Protein 2RBC (pdb70)

B-factor: mean 29.19, std 12.51, range [12.27, 139.78]

InterPro domains:
  IPR011611 Carbohydrate kinase PfkB [PF00294] (9-296)
  IPR029056 Ribokinase-like [G3DSA:3.40.1190.20] (6-319)
  IPR029056 Ribokinase-like [SSF53613] (9-304)

Foldseek 3Di:
DAFEEEQEADWAWEKEFEFAADDDDDDTHGPDIDTATDDSLLLQLLLVLPHQYEYAYFAEPDPRRVVSLVRSVVSRYHDVHYHQYPFHGKYWYWYQHQLQDIDIDIDDTCSRQPDDGDDDLVVLVRGLAYEYELHNLVVLQRSLQSQVVNVHANEYAQEDDPLVSSVSRVQSGQEYEYEQVSVCVNVVDDDPQVLQVVCVVRVQHWYKYQDQQQFIWIDHHNDSDIDTDGADDPQRHLACLSSSLRSQLRSVSVDDDRVSSHLSRQQSRQLRNDPDHSPRRHRSVVSVVSVVVVVDD

Organism: Agrobacterium fabrum (strain C58 / ATCC 33970) (NCBI:txid176299)

Nearest PDB structures (foldseek):
  2rbc-assembly1_A-2  TM=1.002E+00  e=5.010E-61  Agrobacterium fabrum str. C58
  7agh-assembly2_A  TM=8.699E-01  e=1.083E-30  Escherichia coli K-12
  6znx-assembly1_A  TM=8.413E-01  e=1.268E-23  Thermus sp. 2.9
  8cqx-assembly1_A  TM=8.477E-01  e=1.347E-23  Thermus sp.
  6znx-assembly2_B  TM=8.113E-01  e=2.357E-21  Thermus sp. 2.9

Structure (mmCIF, N/CA/C/O backbone):
data_2RBC
#
_entry.id   2RBC
#
_cell.length_a   81.024
_cell.l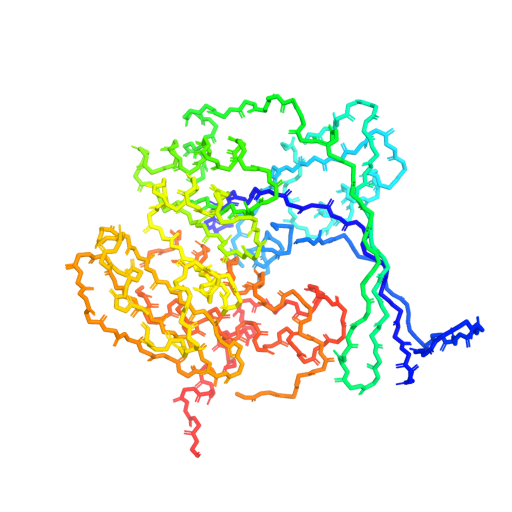ength_b   81.024
_cell.length_c   139.799
_cell.angle_alpha   90.000
_cell.angle_beta   90.000
_cell.angle_gamma   90.000
#
_symmetry.space_group_name_H-M   'P 43 21 2'
#
loop_
_entity.id
_entity.type
_entity.pdbx_description
1 polymer 'Sugar kinase'
2 non-polymer 'SULFATE ION'
3 non-polymer 'CHLORIDE ION'
4 non-polymer 1,2-ETHANEDIOL
5 non-polymer GLYCEROL
6 water water
#
loop_
_atom_site.group_PDB
_atom_site.id
_atom_site.type_symbol
_atom_site.label_atom_id
_atom_site.label_alt_id
_atom_site.label_comp_id
_atom_site.label_asym_id
_atom_site.label_entity_id
_atom_site.label_seq_id
_atom_site.pdbx_PDB_ins_code
_atom_site.Cartn_x
_atom_site.Cartn_y
_atom_site.Cartn_z
_atom_site.occupancy
_atom_site.B_iso_or_equiv
_atom_site.auth_seq_id
_atom_site.auth_comp_id
_atom_site.auth_asym_id
_atom_site.auth_atom_id
_atom_site.pdbx_PDB_model_num
ATOM 1 N N . GLY A 1 28 ? 17.676 22.385 22.307 1.00 39.44 6 GLY A N 1
ATOM 2 C CA . GLY A 1 28 ? 17.988 22.139 20.866 1.00 38.78 6 GLY A CA 1
ATOM 3 C C . GLY A 1 28 ? 18.599 20.760 20.687 1.00 37.71 6 GLY A C 1
ATOM 4 O O . GLY A 1 28 ? 18.122 19.766 21.261 1.00 39.48 6 GLY A O 1
ATOM 5 N N . GLY A 1 29 ? 19.672 20.693 19.911 1.00 35.56 7 GLY A N 1
ATOM 6 C CA . GLY A 1 29 ? 20.295 19.439 19.581 1.00 32.43 7 GLY A CA 1
ATOM 7 C C . GLY A 1 29 ? 19.679 18.874 18.320 1.00 30.47 7 GLY A C 1
ATOM 8 O O . GLY A 1 29 ? 18.498 19.071 18.036 1.00 28.90 7 GLY A O 1
ATOM 9 N N . LYS A 1 30 ? 20.473 18.126 17.580 1.00 27.71 8 LYS A N 1
ATOM 10 C CA . LYS A 1 30 ? 19.961 17.441 16.422 1.00 26.50 8 LYS A CA 1
ATOM 11 C C . LYS A 1 30 ? 18.957 16.373 16.829 1.00 25.51 8 LYS A C 1
ATOM 12 O O . LYS A 1 30 ? 19.042 15.796 17.900 1.00 23.92 8 LYS A O 1
ATOM 18 N N . HIS A 1 31 ? 18.026 16.107 15.928 1.00 24.38 9 HIS A N 1
ATOM 19 C CA . HIS A 1 31 ? 16.968 15.178 16.151 1.00 24.44 9 HIS A CA 1
ATOM 20 C C . HIS A 1 31 ? 17.213 13.890 15.367 1.00 23.74 9 HIS A C 1
ATOM 21 O O . HIS A 1 31 ? 17.311 13.908 14.147 1.00 24.59 9 HIS A O 1
ATOM 28 N N . VAL A 1 32 ? 17.340 12.779 16.095 1.00 22.80 10 VAL A N 1
ATOM 29 C CA . VAL A 1 32 ? 17.609 11.455 15.528 1.00 21.16 10 VAL A CA 1
ATOM 30 C C . VAL A 1 32 ? 16.379 10.552 15.777 1.00 21.12 10 VAL A C 1
ATOM 31 O O . VAL A 1 32 ? 15.922 10.452 16.909 1.00 21.91 10 VAL A O 1
ATOM 35 N N . LEU A 1 33 ? 15.852 9.952 14.714 1.00 20.93 11 LEU A N 1
ATOM 36 C CA . LEU A 1 33 ? 14.889 8.865 14.759 1.00 20.44 11 LEU A CA 1
ATOM 37 C C . LEU A 1 33 ? 15.579 7.538 14.936 1.00 21.93 11 LEU A C 1
ATOM 38 O O . LEU A 1 33 ? 16.384 7.134 14.106 1.00 21.48 11 LEU A O 1
ATOM 43 N N . CYS A 1 34 ? 15.219 6.843 15.999 1.00 21.97 12 CYS A N 1
ATOM 44 C CA . CYS A 1 34 ? 15.683 5.459 16.226 1.00 22.10 12 CYS A CA 1
ATOM 45 C C . CYS A 1 34 ? 14.518 4.532 15.981 1.00 21.51 12 CYS A C 1
ATOM 46 O O . CYS A 1 34 ? 13.401 4.828 16.353 1.00 20.96 12 CYS A O 1
ATOM 49 N N . VAL A 1 35 ? 14.774 3.405 15.326 1.00 21.45 13 VAL A N 1
ATOM 50 C CA . VAL A 1 35 ? 13.733 2.439 15.002 1.00 21.08 13 VAL A CA 1
ATOM 51 C C . VAL A 1 35 ? 14.142 1.035 15.431 1.00 21.47 13 VAL A C 1
ATOM 52 O O . VAL A 1 35 ? 15.241 0.577 15.089 1.00 21.73 13 VAL A O 1
ATOM 56 N N . GLY A 1 36 ? 13.263 0.383 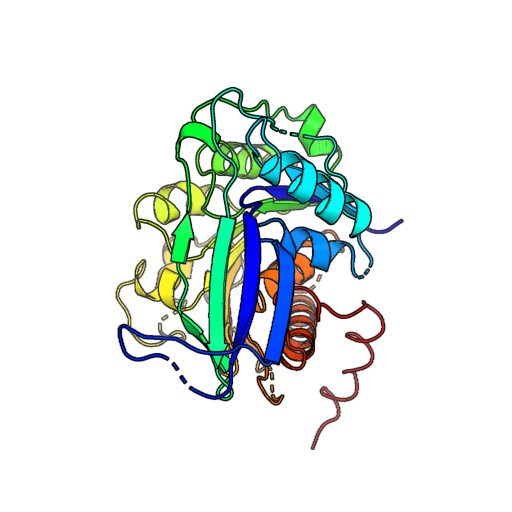16.191 1.00 21.45 14 GLY A N 1
ATOM 57 C CA . GLY A 1 36 ? 13.423 -1.024 16.548 1.00 21.28 14 GLY A CA 1
ATOM 58 C C . GLY A 1 36 ? 12.933 -1.488 17.903 1.00 20.90 14 GLY A C 1
ATOM 59 O O . GLY A 1 36 ? 11.833 -1.201 18.315 1.00 20.92 14 GLY A O 1
ATOM 60 N N . ALA A 1 37 ? 13.801 -2.192 18.613 1.00 21.24 15 ALA A N 1
ATOM 61 C CA . ALA A 1 37 ? 13.457 -2.844 19.875 1.00 21.61 15 ALA A CA 1
ATOM 62 C C . ALA A 1 37 ? 13.138 -1.944 21.065 1.00 21.31 15 ALA A C 1
ATOM 63 O O . ALA A 1 37 ? 13.819 -0.957 21.313 1.00 22.14 15 ALA A O 1
ATOM 65 N N . ALA A 1 38 ? 12.110 -2.362 21.806 1.00 21.22 16 ALA A N 1
ATOM 66 C CA . ALA A 1 38 ? 11.596 -1.729 23.026 1.00 21.31 16 ALA A CA 1
ATOM 67 C C . ALA A 1 38 ? 11.149 -2.873 23.927 1.00 21.17 16 ALA A C 1
ATOM 68 O O . ALA A 1 38 ? 10.102 -3.518 23.664 1.00 22.25 16 ALA A O 1
ATOM 70 N N . VAL A 1 39 ? 11.938 -3.152 24.960 1.00 21.58 17 VAL A N 1
ATOM 71 C CA . VAL A 1 39 ? 11.849 -4.422 25.739 1.00 21.28 17 VAL A CA 1
ATOM 72 C C . VAL A 1 39 ? 11.947 -4.054 27.222 1.00 22.16 17 VAL A C 1
ATOM 73 O O . VAL A 1 39 ? 12.831 -3.241 27.596 1.00 22.01 17 VAL A O 1
ATOM 77 N N . LEU A 1 40 ? 11.070 -4.638 28.051 1.00 20.81 18 LEU A N 1
ATOM 78 C CA . LEU A 1 40 ? 11.207 -4.504 29.521 1.00 21.31 18 LEU A CA 1
ATOM 79 C C . LEU A 1 40 ? 12.165 -5.554 30.059 1.00 20.53 18 LEU A C 1
ATOM 80 O O . LEU A 1 40 ? 11.822 -6.727 30.170 1.00 20.79 18 LEU A O 1
ATOM 85 N N . ASP A 1 41 ? 13.378 -5.119 30.374 1.00 20.17 19 ASP A N 1
ATOM 86 C CA . ASP A 1 41 ? 14.368 -5.980 30.995 1.00 21.09 19 ASP A CA 1
ATOM 87 C C . ASP A 1 41 ? 14.271 -5.956 32.511 1.00 21.24 19 ASP A C 1
ATOM 88 O O . ASP A 1 41 ? 14.194 -4.890 33.104 1.00 22.16 19 ASP A O 1
ATOM 93 N N . THR A 1 42 ? 14.357 -7.142 33.128 1.00 21.19 20 THR A N 1
ATOM 94 C CA . THR A 1 42 ? 14.625 -7.267 34.539 1.00 20.45 20 THR A CA 1
ATOM 95 C C . THR A 1 42 ? 16.003 -7.885 34.721 1.00 21.22 20 THR A C 1
ATOM 96 O O . THR A 1 42 ? 16.260 -9.036 34.299 1.00 19.55 20 THR A O 1
ATOM 100 N N . LEU A 1 43 ? 16.881 -7.082 35.328 1.00 21.07 21 LEU A N 1
ATOM 101 C CA . LEU A 1 43 ? 18.287 -7.390 35.488 1.00 22.34 21 LEU A CA 1
ATOM 102 C C . LEU A 1 43 ? 18.512 -7.773 36.932 1.00 23.41 21 LEU A C 1
ATOM 103 O O . LEU A 1 43 ? 18.303 -6.956 37.818 1.00 23.64 21 LEU A O 1
ATOM 108 N N . PHE A 1 44 ? 18.892 -9.035 37.151 1.00 23.71 22 PHE A N 1
ATOM 109 C CA . PHE A 1 44 ? 19.096 -9.609 38.457 1.00 24.62 22 PHE A CA 1
ATOM 110 C C . PHE A 1 44 ? 20.595 -9.765 38.641 1.00 25.34 22 PHE A C 1
ATOM 111 O O . PHE A 1 44 ? 21.213 -10.537 37.916 1.00 25.49 22 PHE A O 1
ATOM 119 N N . ARG A 1 45 ? 21.159 -9.038 39.600 1.00 27.06 23 ARG A N 1
ATOM 120 C CA . ARG A 1 45 ? 22.610 -9.024 39.856 1.00 27.91 23 ARG A CA 1
ATOM 121 C C . ARG A 1 45 ? 22.897 -10.053 40.938 1.00 28.89 23 ARG A C 1
ATOM 122 O O . ARG A 1 45 ? 22.345 -9.991 42.039 1.00 29.09 23 ARG A O 1
ATOM 130 N N . VAL A 1 46 ? 23.695 -11.047 40.585 1.00 29.56 24 VAL A N 1
ATOM 131 C CA . VAL A 1 46 ? 23.989 -12.160 41.458 1.00 31.09 24 VAL A CA 1
ATOM 132 C C . VAL A 1 46 ? 25.515 -12.306 41.624 1.00 31.81 24 VAL A C 1
ATOM 133 O O . VAL A 1 46 ? 26.269 -11.769 40.827 1.00 32.27 24 VAL A O 1
ATOM 137 N N . ALA A 1 47 ? 25.951 -13.013 42.672 1.00 33.59 25 ALA A N 1
ATOM 138 C CA . ALA A 1 47 ? 27.377 -13.283 42.877 1.00 33.69 25 ALA A CA 1
ATOM 139 C C . ALA A 1 47 ? 27.790 -14.333 41.859 1.00 35.41 25 ALA A C 1
ATOM 140 O O . ALA A 1 47 ? 28.565 -14.066 40.933 1.00 35.77 25 ALA A O 1
ATOM 142 N N . ASP A 1 48 ? 27.200 -15.507 41.995 1.00 36.77 26 ASP A N 1
ATOM 143 C CA . ASP A 1 48 ? 27.523 -16.628 41.145 1.00 38.37 26 ASP A CA 1
ATOM 144 C C . ASP A 1 48 ? 26.387 -16.949 40.198 1.00 39.24 26 ASP A C 1
ATOM 145 O O . ASP A 1 48 ? 25.232 -17.130 40.615 1.00 39.61 26 ASP A O 1
ATOM 158 N N . PRO A 1 50 ? 23.950 -19.051 38.225 1.00 40.35 28 PRO A N 1
ATOM 159 C CA . PRO A 1 50 ? 23.384 -20.361 38.434 1.00 40.66 28 PRO A CA 1
ATOM 160 C C . PRO A 1 50 ? 23.801 -21.333 37.345 1.00 41.31 28 PRO A C 1
ATOM 161 O O . PRO A 1 50 ? 24.142 -20.924 36.242 1.00 41.77 28 PRO A O 1
ATOM 165 N N . LYS A 1 51 ? 23.748 -22.612 37.679 1.00 42.16 29 LYS A N 1
ATOM 166 C CA . LYS A 1 51 ? 24.253 -23.670 36.823 1.00 42.65 29 LYS A CA 1
ATOM 167 C C . LYS A 1 51 ? 23.254 -24.810 36.741 1.00 41.78 29 LYS A C 1
ATOM 168 O O . LYS A 1 51 ? 23.623 -25.952 36.475 1.00 42.15 29 LYS A O 1
ATOM 174 N N . GLY A 1 52 ? 21.981 -24.509 36.960 1.00 40.40 30 GLY A N 1
ATOM 175 C CA . GLY A 1 52 ? 20.964 -25.541 36.948 1.00 39.01 30 GLY A CA 1
ATOM 176 C C . GLY A 1 52 ? 19.869 -25.167 37.895 1.00 37.78 30 GLY A C 1
ATOM 177 O O . GLY A 1 52 ? 19.874 -24.067 38.462 1.00 37.44 30 GLY A O 1
ATOM 178 N N . GLU A 1 53 ? 18.938 -26.085 38.065 1.00 36.26 31 GLU A N 1
ATOM 179 C CA . GLU A 1 53 ? 17.784 -25.829 38.883 1.00 36.20 31 GLU A CA 1
ATOM 180 C C . GLU A 1 53 ? 18.178 -25.459 40.322 1.00 35.80 31 GLU A C 1
ATOM 181 O O . GLU A 1 53 ? 19.331 -25.646 40.741 1.00 35.63 31 GLU A O 1
ATOM 187 N N . GLY A 1 54 ? 17.204 -24.921 41.054 1.00 34.89 32 GLY A N 1
ATOM 188 C CA . GLY A 1 54 ? 17.404 -24.444 42.409 1.00 34.32 32 GLY A CA 1
ATOM 189 C C . GLY A 1 54 ? 17.007 -22.992 42.543 1.00 33.20 32 GLY A C 1
ATOM 190 O O . GLY A 1 54 ? 15.997 -22.560 42.008 1.00 32.17 32 GLY A O 1
ATOM 191 N N . LYS A 1 55 ? 17.819 -22.230 43.253 1.00 32.95 33 LYS A N 1
ATOM 192 C CA . LYS A 1 55 ? 17.489 -20.852 43.563 1.00 33.36 33 LYS A CA 1
ATOM 193 C C . LYS A 1 55 ? 18.743 -20.023 43.650 1.00 32.06 33 LYS A C 1
ATOM 194 O O . LYS A 1 55 ? 19.729 -20.476 44.198 1.00 33.38 33 LYS A O 1
ATOM 200 N N . VAL A 1 56 ? 18.711 -18.805 43.135 1.00 30.71 34 VAL A N 1
ATOM 201 C CA . VAL A 1 56 ? 19.792 -17.867 43.328 1.00 30.15 34 VAL A CA 1
ATOM 202 C C . VAL A 1 56 ? 19.209 -16.553 43.780 1.00 29.63 34 VAL A C 1
ATOM 203 O O . VAL A 1 56 ? 18.281 -16.034 43.164 1.00 28.77 34 VAL A O 1
ATOM 207 N N . LEU A 1 57 ? 19.777 -16.008 44.849 1.00 29.33 35 LEU A N 1
ATOM 208 C CA . LEU A 1 57 ? 19.281 -14.777 45.431 1.00 29.15 35 LEU A CA 1
ATOM 209 C C . LEU A 1 57 ? 20.019 -13.598 44.843 1.00 28.96 35 LEU A C 1
ATOM 210 O O . LEU A 1 57 ? 21.238 -13.527 44.931 1.00 30.47 35 LEU A O 1
ATOM 215 N N . PRO A 1 58 ? 19.291 -12.658 44.231 1.00 28.01 36 PRO A N 1
ATOM 216 C CA . PRO A 1 58 ? 19.937 -11.467 43.686 1.00 27.45 36 PRO A CA 1
ATOM 217 C C . PRO A 1 58 ? 20.256 -10.443 44.770 1.00 27.66 36 PRO A C 1
ATOM 218 O O . PRO A 1 58 ? 19.505 -10.315 45.732 1.00 26.98 36 PRO A O 1
ATOM 222 N N . TYR A 1 59 ? 21.329 -9.688 44.613 1.00 27.79 37 TYR A N 1
ATOM 223 C CA . TYR A 1 59 ? 21.563 -8.632 45.574 1.00 28.26 37 TYR A CA 1
ATOM 224 C C . TYR A 1 59 ? 21.136 -7.281 45.083 1.00 27.26 37 TYR A C 1
ATOM 225 O O . TYR A 1 59 ? 21.048 -6.359 45.879 1.00 27.11 37 TYR A O 1
ATOM 234 N N . GLU A 1 60 ? 20.840 -7.163 43.797 1.00 26.23 38 GLU A N 1
ATOM 235 C CA . GLU A 1 60 ? 20.337 -5.933 43.219 1.00 25.37 38 GLU A CA 1
ATOM 236 C C . GLU A 1 60 ? 19.429 -6.325 42.066 1.00 24.41 38 GLU A C 1
ATOM 237 O O . GLU A 1 60 ? 19.721 -7.284 41.358 1.00 24.09 38 GLU A O 1
ATOM 243 N N . VAL A 1 61 ? 18.306 -5.633 41.915 1.00 23.50 39 VAL A N 1
ATOM 244 C CA . VAL A 1 61 ? 17.362 -5.911 40.809 1.00 23.34 39 VAL A CA 1
ATOM 245 C C . VAL A 1 61 ? 16.946 -4.579 40.181 1.00 22.49 39 VAL A C 1
ATOM 246 O O . VAL A 1 61 ? 16.543 -3.660 40.882 1.00 22.11 39 VAL A O 1
ATOM 250 N N . LEU A 1 62 ? 17.032 -4.492 38.861 1.00 22.00 40 LEU A N 1
ATOM 251 C CA . LEU A 1 62 ? 16.641 -3.288 38.114 1.00 22.14 40 LEU A CA 1
ATOM 252 C C . LEU A 1 62 ? 15.730 -3.687 36.981 1.00 21.09 40 LEU A C 1
ATOM 253 O O . LEU A 1 62 ? 16.079 -4.554 36.178 1.00 19.26 40 LEU A O 1
ATOM 258 N N . GLN A 1 63 ? 14.566 -3.045 36.931 1.00 21.08 41 GLN A N 1
ATOM 259 C CA . GLN A 1 63 ? 13.682 -3.117 35.789 1.00 20.72 41 GLN A CA 1
ATOM 260 C C . GLN A 1 63 ? 13.827 -1.877 34.943 1.00 21.07 41 GLN A C 1
ATOM 261 O O . GLN A 1 63 ? 13.663 -0.762 35.440 1.00 21.29 41 GLN A O 1
ATOM 267 N N . ILE A 1 64 ? 14.192 -2.082 33.681 1.00 21.01 42 ILE A N 1
ATOM 268 C CA . ILE A 1 64 ? 14.521 -1.010 32.770 1.00 21.22 42 ILE A CA 1
ATOM 269 C C . ILE A 1 64 ? 14.024 -1.305 31.344 1.00 21.45 42 ILE A C 1
ATOM 270 O O . ILE A 1 64 ? 14.244 -2.385 30.789 1.00 22.11 42 ILE A O 1
ATOM 275 N N . ALA A 1 65 ? 13.335 -0.338 30.751 1.00 21.29 43 ALA A N 1
ATOM 276 C CA . ALA A 1 65 ? 12.928 -0.448 29.360 1.00 21.68 43 ALA A CA 1
ATOM 277 C C . ALA A 1 65 ? 14.131 -0.071 28.494 1.00 21.53 43 ALA A C 1
ATOM 278 O O . ALA A 1 65 ? 14.716 1.006 28.632 1.00 23.26 43 ALA A O 1
ATOM 280 N N . GLU A 1 66 ? 14.521 -1.002 27.653 1.00 22.05 44 GLU A N 1
ATOM 281 C CA . GLU A 1 66 ? 15.669 -0.832 26.814 1.00 22.00 44 GLU A CA 1
ATOM 282 C C . GLU A 1 66 ? 15.518 -1.722 25.581 1.00 21.70 44 GLU A C 1
ATOM 283 O O . GLU A 1 66 ? 14.423 -1.906 25.104 1.00 22.71 44 GLU A O 1
ATOM 289 N N . GLY A 1 67 ? 16.595 -2.251 25.017 1.00 22.23 45 GLY A N 1
ATOM 290 C CA . GLY A 1 67 ? 16.537 -2.826 23.666 1.00 22.58 45 GLY A CA 1
ATOM 291 C C . GLY A 1 67 ? 17.426 -1.985 22.771 1.00 23.36 45 GLY A C 1
ATOM 292 O O . GLY A 1 67 ? 17.754 -0.873 23.114 1.00 23.34 45 GLY A O 1
ATOM 301 N N . ALA A 1 69 ? 17.323 -0.279 19.757 1.00 23.57 47 ALA A N 1
ATOM 302 C CA . ALA A 1 69 ? 16.901 1.080 19.357 1.00 22.99 47 ALA A CA 1
ATOM 303 C C . ALA A 1 69 ? 16.603 2.003 20.537 1.00 21.92 47 ALA A C 1
ATOM 304 O O . ALA A 1 69 ? 16.843 3.222 20.482 1.00 21.18 47 ALA A O 1
ATOM 306 N N . SER A 1 70 ? 16.027 1.443 21.586 1.00 22.02 48 SER A N 1
ATOM 307 C CA . SER A 1 70 ? 15.555 2.250 22.719 1.00 20.94 48 SER A CA 1
ATOM 308 C C . SER A 1 70 ? 16.760 2.842 23.473 1.00 21.73 48 SER A C 1
ATOM 309 O O . SER A 1 70 ? 16.743 3.988 23.898 1.00 20.96 48 SER A O 1
ATOM 312 N N . SER A 1 71 ? 17.778 2.016 23.651 1.00 20.70 49 SER A N 1
ATOM 313 C CA . SER A 1 71 ? 18.986 2.419 24.333 1.00 20.83 49 SER A CA 1
ATOM 314 C C . SER A 1 71 ? 19.798 3.433 23.489 1.00 21.22 49 SER A C 1
ATOM 315 O O . SER A 1 71 ? 20.422 4.340 24.022 1.00 22.37 49 SER A O 1
ATOM 318 N N . ALA A 1 72 ? 19.828 3.221 22.180 1.00 21.24 50 ALA A N 1
ATOM 319 C CA . ALA A 1 72 ? 20.431 4.152 21.234 1.00 20.42 50 ALA A CA 1
ATOM 320 C C . ALA A 1 72 ? 19.712 5.495 21.352 1.00 20.21 50 ALA A C 1
ATOM 321 O O . ALA A 1 72 ? 20.358 6.541 21.420 1.00 20.69 50 ALA A O 1
ATOM 323 N N . ALA A 1 73 ? 18.381 5.465 21.379 1.00 19.62 51 ALA A N 1
ATOM 324 C CA . ALA A 1 73 ? 17.604 6.674 21.584 1.00 19.99 51 ALA A CA 1
ATOM 325 C C . ALA A 1 73 ? 17.956 7.391 22.901 1.00 20.73 51 ALA A C 1
ATOM 326 O O . ALA A 1 73 ? 18.087 8.593 22.932 1.00 21.23 51 ALA A O 1
ATOM 328 N N . TYR A 1 74 ? 18.024 6.630 24.000 1.00 21.57 52 TYR A N 1
ATOM 329 C CA . TYR 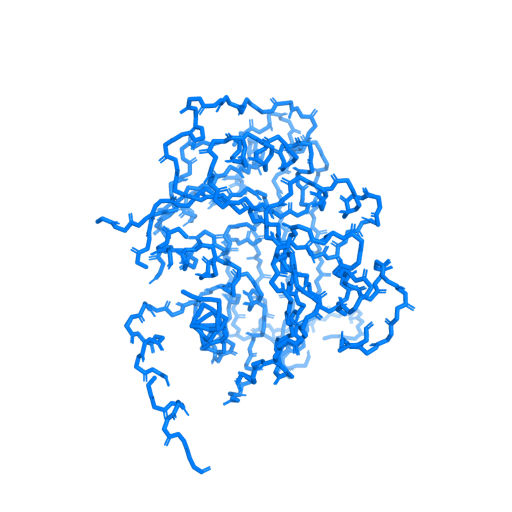A 1 74 ? 18.440 7.169 25.264 1.00 21.19 52 TYR A CA 1
ATOM 330 C C . TYR A 1 74 ? 19.821 7.826 25.176 1.00 20.02 52 TYR A C 1
ATOM 331 O O . TYR A 1 74 ? 20.025 8.916 25.683 1.00 21.55 52 TYR A O 1
ATOM 340 N N . ALA A 1 75 ? 20.755 7.184 24.505 1.00 21.31 53 ALA A N 1
ATOM 341 C CA . ALA A 1 75 ? 22.092 7.754 24.293 1.00 20.14 53 ALA A CA 1
ATOM 342 C C . ALA A 1 75 ? 22.052 9.063 23.507 1.00 21.54 53 ALA A C 1
ATOM 343 O O . ALA A 1 75 ? 22.762 10.010 23.838 1.00 20.54 53 ALA A O 1
ATOM 345 N N . VAL A 1 76 ? 21.220 9.135 22.470 1.00 21.62 54 VAL A N 1
ATOM 346 C CA . VAL A 1 76 ? 21.057 10.389 21.737 1.00 20.45 54 VAL A CA 1
ATOM 347 C C . VAL A 1 76 ? 20.662 11.521 22.685 1.00 20.67 54 VAL A C 1
ATOM 348 O O . VAL A 1 76 ? 21.251 12.601 22.637 1.00 20.82 54 VAL A O 1
ATOM 352 N N . HIS A 1 77 ? 19.650 11.275 23.517 1.00 20.44 55 HIS A N 1
ATOM 353 C CA . HIS A 1 77 ? 19.203 12.227 24.514 1.00 20.24 55 HIS A CA 1
ATOM 354 C C . HIS A 1 77 ? 20.321 12.626 25.490 1.00 19.94 55 HIS A C 1
ATOM 355 O O . HIS A 1 77 ? 20.597 13.814 25.696 1.00 21.21 55 HIS A O 1
ATOM 362 N N . ARG A 1 78 ? 20.981 11.628 26.053 1.00 19.96 56 ARG A N 1
ATOM 363 C CA . ARG A 1 78 ? 22.015 11.871 27.050 1.00 19.81 56 ARG A CA 1
ATOM 364 C C . ARG A 1 78 ? 23.166 12.685 26.467 1.00 19.94 56 ARG A C 1
ATOM 365 O O . ARG A 1 78 ? 23.782 13.480 27.179 1.00 19.36 56 ARG A O 1
ATOM 381 N N . GLY A 1 80 ? 22.957 14.978 24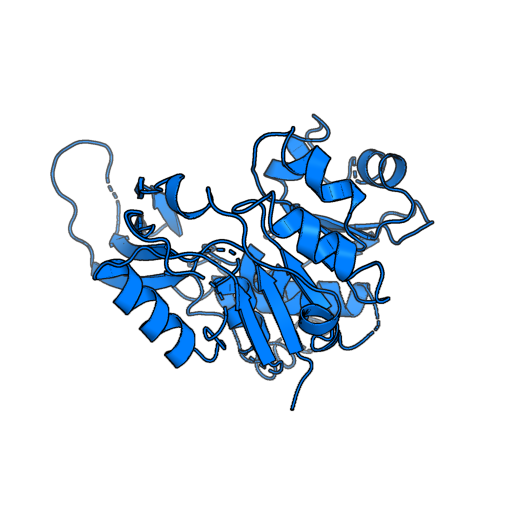.176 1.00 22.41 58 GLY A N 1
ATOM 382 C CA . GLY A 1 80 ? 22.582 16.354 23.876 1.00 23.39 58 GLY A CA 1
ATOM 383 C C . GLY A 1 80 ? 21.709 16.507 22.645 1.00 24.40 58 GLY A C 1
ATOM 384 O O . GLY A 1 80 ? 21.483 17.620 22.188 1.00 24.25 58 GLY A O 1
ATOM 385 N N . GLY A 1 81 ? 21.276 15.394 22.060 1.00 23.71 59 GLY A N 1
ATOM 386 C CA . GLY A 1 81 ? 20.363 15.447 20.924 1.00 23.77 59 GLY A CA 1
ATOM 387 C C . GLY A 1 81 ? 18.936 15.258 21.358 1.00 23.60 59 GLY A C 1
ATOM 388 O O . GLY A 1 81 ? 18.637 15.145 22.566 1.00 24.37 59 GLY A O 1
ATOM 389 N N . ARG A 1 82 ? 18.046 15.261 20.377 1.00 23.77 60 ARG A N 1
ATOM 390 C CA . ARG A 1 82 ? 16.625 14.968 20.592 1.00 24.75 60 ARG A CA 1
ATOM 391 C C . ARG A 1 82 ? 16.360 13.626 19.968 1.00 23.67 60 ARG A C 1
ATOM 392 O O . ARG A 1 82 ? 16.812 13.356 18.873 1.00 24.90 60 ARG A O 1
ATOM 400 N N . ALA A 1 83 ? 15.671 12.753 20.688 1.00 22.45 61 ALA A N 1
ATOM 401 C CA . ALA A 1 83 ? 15.481 11.390 20.232 1.00 21.54 61 ALA A CA 1
ATOM 402 C C . ALA A 1 83 ? 14.021 11.052 20.122 1.00 20.92 61 ALA A C 1
ATOM 403 O O . ALA A 1 83 ? 13.250 11.307 21.053 1.00 20.27 61 ALA A O 1
ATOM 405 N N . SER A 1 84 ? 13.665 10.431 19.007 1.00 21.05 62 SER A N 1
ATOM 406 C CA . SER A 1 84 ? 12.344 9.813 18.816 1.00 21.10 62 SER A CA 1
ATOM 407 C C . SER A 1 84 ? 12.539 8.332 18.548 1.00 21.53 62 SER A C 1
ATOM 408 O O . SER A 1 84 ? 13.554 7.934 18.001 1.00 21.93 62 SER A O 1
ATOM 411 N N . LEU A 1 85 ? 11.565 7.525 18.950 1.00 21.89 63 LEU A N 1
ATOM 412 C CA . LEU A 1 85 ? 11.623 6.115 18.774 1.00 22.21 63 LEU A CA 1
ATOM 413 C C . LEU A 1 85 ? 10.338 5.582 18.129 1.00 22.42 63 LEU A C 1
ATOM 414 O O . LEU A 1 85 ? 9.247 5.912 18.552 1.00 21.28 63 LEU A O 1
ATOM 419 N N . TRP A 1 86 ? 10.507 4.769 17.086 1.00 22.42 64 TRP A N 1
ATOM 420 C CA . TRP A 1 86 ? 9.410 4.022 16.476 1.00 22.31 64 TRP A CA 1
ATOM 421 C C . TRP A 1 86 ? 9.734 2.602 16.820 1.00 23.74 64 TRP A C 1
ATOM 422 O O . TRP A 1 86 ? 10.842 2.156 16.647 1.00 23.57 64 TRP A O 1
ATOM 433 N N . GLY A 1 87 ? 8.756 1.912 17.354 1.00 24.69 65 GLY A N 1
ATOM 434 C CA . GLY A 1 87 ? 8.953 0.590 17.923 1.00 24.61 65 GLY A CA 1
ATOM 435 C C . GLY A 1 87 ? 7.547 0.171 18.242 1.00 23.24 65 GLY A C 1
ATOM 436 O O . GLY A 1 87 ? 6.620 0.971 18.072 1.00 25.38 65 GLY A O 1
ATOM 437 N N . ALA A 1 88 ? 7.372 -1.067 18.672 1.00 22.95 66 ALA A N 1
ATOM 438 C CA . ALA A 1 88 ? 6.054 -1.617 18.948 1.00 22.24 66 ALA A CA 1
ATOM 439 C C . ALA A 1 88 ? 6.002 -2.185 20.352 1.00 21.22 66 ALA A C 1
ATOM 440 O O . ALA A 1 88 ? 6.959 -2.806 20.818 1.00 20.56 66 ALA A O 1
ATOM 442 N N . VAL A 1 89 ? 4.866 -1.967 21.017 1.00 21.23 67 VAL A N 1
ATOM 443 C CA . VAL A 1 89 ? 4.535 -2.661 22.263 1.00 20.51 67 VAL A CA 1
ATOM 444 C C . VAL A 1 89 ? 3.172 -3.276 22.049 1.00 21.20 67 VAL A C 1
ATOM 445 O O . VAL A 1 89 ? 2.456 -2.889 21.127 1.00 19.88 67 VAL A O 1
ATOM 449 N N . GLY A 1 90 ? 2.789 -4.205 22.910 1.00 22.06 68 GLY A N 1
ATOM 450 C CA . GLY A 1 90 ? 1.412 -4.671 22.936 1.00 22.62 68 GLY A CA 1
ATOM 451 C C . GLY A 1 90 ? 0.505 -3.770 23.765 1.00 22.54 68 GLY A C 1
ATOM 452 O O . GLY A 1 90 ? 0.962 -2.907 24.502 1.00 22.67 68 GLY A O 1
ATOM 453 N N A ASP A 1 91 ? -0.793 -3.979 23.630 0.50 22.79 69 ASP A N 1
ATOM 454 N N B ASP A 1 91 ? -0.791 -3.991 23.638 0.50 23.33 69 ASP A N 1
ATOM 455 C CA A ASP A 1 91 ? -1.783 -3.311 24.479 0.50 23.18 69 ASP A CA 1
ATOM 456 C CA B ASP A 1 91 ? -1.780 -3.325 24.478 0.50 23.75 69 ASP A CA 1
ATOM 457 C C A ASP A 1 91 ? -1.878 -4.045 25.814 0.50 23.31 69 ASP A C 1
ATOM 458 C C B ASP A 1 91 ? -1.861 -4.084 25.795 0.50 23.64 69 ASP A C 1
ATOM 459 O O A ASP A 1 91 ? -2.912 -4.627 26.143 0.50 23.59 69 ASP A O 1
ATOM 460 O O B ASP A 1 91 ? -2.863 -4.736 26.088 0.50 23.90 69 ASP A O 1
ATOM 469 N N . ASP A 1 92 ? -0.789 -3.997 26.581 1.00 23.69 70 ASP A N 1
ATOM 470 C CA . ASP A 1 92 ? -0.716 -4.680 27.844 1.00 23.16 70 ASP A CA 1
ATOM 471 C C . ASP A 1 92 ? 0.040 -3.880 28.872 1.00 23.21 70 ASP A C 1
ATOM 472 O O . ASP A 1 92 ? 0.570 -2.795 28.594 1.00 23.30 70 ASP A O 1
ATOM 477 N N . GLU A 1 93 ? 0.078 -4.419 30.085 1.00 22.66 71 GLU A N 1
ATOM 478 C CA . GLU A 1 93 ? 0.636 -3.719 31.214 1.00 23.02 71 GLU A CA 1
ATOM 479 C C . GLU A 1 93 ? 2.138 -3.501 31.029 1.00 22.60 71 GLU A C 1
ATOM 480 O O . GLU A 1 93 ? 2.647 -2.417 31.358 1.00 22.61 71 GLU A O 1
ATOM 486 N N . THR A 1 94 ? 2.842 -4.508 30.480 1.00 21.88 72 THR A N 1
ATOM 487 C CA . THR A 1 94 ? 4.272 -4.376 30.139 1.00 20.90 72 THR A CA 1
ATOM 488 C C . THR A 1 94 ? 4.483 -3.227 29.144 1.00 20.28 72 THR A C 1
ATOM 489 O O . THR A 1 94 ? 5.423 -2.426 29.283 1.00 19.45 72 THR A O 1
ATOM 493 N N . GLY A 1 95 ? 3.582 -3.101 28.176 1.00 20.15 73 GLY A N 1
ATOM 494 C CA . GLY A 1 95 ? 3.646 -2.009 27.188 1.00 21.07 73 GLY A CA 1
ATOM 495 C C . GLY A 1 95 ? 3.514 -0.624 27.794 1.00 21.25 73 GLY A C 1
ATOM 496 O O . GLY A 1 95 ? 4.255 0.334 27.425 1.00 20.94 73 GLY A O 1
ATOM 497 N N . THR A 1 96 ? 2.572 -0.494 28.720 1.00 21.75 74 THR A N 1
ATOM 498 C CA . THR A 1 96 ? 2.320 0.764 29.414 1.00 22.66 74 THR A CA 1
ATOM 499 C C . THR A 1 96 ? 3.592 1.170 30.148 1.00 23.04 74 THR A C 1
ATOM 500 O O . THR A 1 96 ? 4.025 2.318 30.151 1.00 22.74 74 THR A O 1
ATOM 504 N N . ARG A 1 97 ? 4.224 0.184 30.735 1.00 23.48 75 ARG A N 1
ATOM 505 C CA . ARG A 1 97 ? 5.415 0.431 31.484 1.00 23.33 75 ARG A CA 1
ATOM 506 C C . ARG A 1 97 ? 6.629 0.798 30.628 1.00 23.21 75 ARG A C 1
ATOM 507 O O . ARG A 1 97 ? 7.425 1.673 30.998 1.00 23.23 75 ARG A O 1
ATOM 515 N N . ILE A 1 98 ? 6.775 0.121 29.490 1.00 21.68 76 ILE A N 1
ATOM 516 C CA . ILE A 1 98 ? 7.815 0.447 28.532 1.00 21.16 76 ILE A CA 1
ATOM 517 C C . ILE A 1 98 ? 7.648 1.887 28.042 1.00 21.24 76 ILE A C 1
ATOM 518 O O . ILE A 1 98 ? 8.609 2.665 28.006 1.00 20.97 76 ILE A O 1
ATOM 523 N N . LEU A 1 99 ? 6.440 2.234 27.628 1.00 21.12 77 LEU A N 1
ATOM 524 C CA . LEU A 1 99 ? 6.200 3.584 27.131 1.00 22.16 77 LEU A CA 1
ATOM 525 C C . LEU A 1 99 ? 6.502 4.656 28.185 1.00 23.33 77 LEU A C 1
ATOM 526 O O . LEU A 1 99 ? 7.092 5.714 27.883 1.00 23.50 77 LEU A O 1
ATOM 531 N N . ARG A 1 100 ? 6.063 4.411 29.413 1.00 24.30 78 ARG A N 1
ATOM 532 C CA . ARG A 1 100 ? 6.276 5.355 30.491 1.00 25.30 78 ARG A CA 1
ATOM 533 C C . ARG A 1 100 ? 7.745 5.531 30.819 1.00 24.18 78 ARG A C 1
ATOM 534 O O . ARG A 1 100 ? 8.210 6.655 30.949 1.00 23.02 78 ARG A O 1
ATOM 542 N N . ASP A 1 101 ? 8.481 4.441 30.923 1.00 23.32 79 ASP A N 1
ATOM 543 C CA . ASP A 1 101 ? 9.900 4.527 31.243 1.00 24.12 79 ASP A CA 1
ATOM 544 C C . ASP A 1 101 ? 10.656 5.282 30.136 1.00 23.56 79 ASP A C 1
ATOM 545 O O . ASP A 1 101 ? 11.420 6.231 30.396 1.00 23.39 79 ASP A O 1
ATOM 550 N N . LEU A 1 102 ? 10.436 4.868 28.893 1.00 23.29 80 LEU A N 1
ATOM 551 C CA . LEU A 1 102 ? 11.132 5.509 27.785 1.00 22.77 80 LEU A CA 1
ATOM 552 C C . LEU A 1 102 ? 10.820 7.023 27.686 1.00 22.99 80 LEU A C 1
ATOM 553 O O . LEU A 1 102 ? 11.727 7.831 27.553 1.00 21.15 80 LEU A O 1
ATOM 558 N N . SER A 1 103 ? 9.565 7.443 27.803 1.00 23.29 81 SER A N 1
ATOM 559 C CA . SER A 1 103 ? 9.327 8.885 27.749 1.00 24.62 81 SER A CA 1
ATOM 560 C C . SER A 1 103 ? 9.820 9.631 28.976 1.00 25.41 81 SER A C 1
ATOM 561 O O . SER A 1 103 ? 10.203 10.774 28.856 1.00 26.23 81 SER A O 1
ATOM 564 N N . GLU A 1 104 ? 9.784 9.016 30.153 1.00 25.95 82 GLU A N 1
ATOM 565 C CA . GLU A 1 104 ? 10.404 9.633 31.316 1.00 27.47 82 GLU A CA 1
ATOM 566 C C . GLU A 1 104 ? 11.935 9.685 31.213 1.00 27.14 82 GLU A C 1
ATOM 567 O O . GLU A 1 104 ? 12.566 10.450 31.914 1.00 27.41 82 GLU A O 1
ATOM 573 N N . SER A 1 105 ? 12.517 8.888 30.321 1.00 27.81 83 SER A N 1
ATOM 574 C CA . SER A 1 105 ? 13.971 8.825 30.120 1.00 27.58 83 SER A CA 1
ATOM 575 C C . SER A 1 105 ? 14.437 9.809 29.023 1.00 28.04 83 SER A C 1
ATOM 576 O O . SER A 1 105 ? 15.585 9.774 28.593 1.00 29.71 83 SER A O 1
ATOM 579 N N . GLY A 1 106 ? 13.527 10.641 28.543 1.00 26.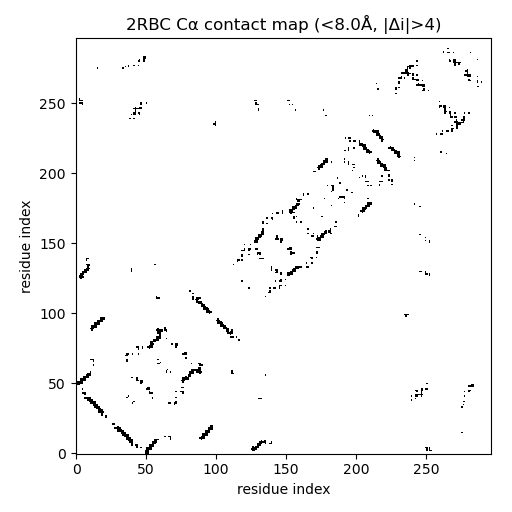46 84 GLY A N 1
ATOM 580 C CA . GLY A 1 106 ? 13.850 11.693 27.606 1.00 25.53 84 GLY A CA 1
ATOM 581 C C . GLY A 1 106 ? 13.640 11.380 26.149 1.00 24.92 84 GLY A C 1
ATOM 582 O O . GLY A 1 106 ? 14.064 12.163 25.300 1.00 26.20 84 GLY A O 1
ATOM 583 N N . ILE A 1 107 ? 12.954 10.283 25.841 1.00 24.26 85 ILE A N 1
ATOM 584 C CA . ILE A 1 107 ? 12.726 9.858 24.461 1.00 23.34 85 ILE A CA 1
ATOM 585 C C . ILE A 1 107 ? 11.277 10.232 24.048 1.00 23.79 85 ILE A C 1
ATOM 586 O O . ILE A 1 107 ? 10.342 9.984 24.809 1.00 23.05 85 ILE A O 1
ATOM 591 N N . ASP A 1 108 ? 11.098 10.856 22.880 1.00 23.28 86 ASP A N 1
ATOM 592 C CA . ASP A 1 108 ? 9.769 11.036 22.296 1.00 22.90 86 ASP A CA 1
ATOM 593 C C . ASP A 1 108 ? 9.218 9.697 21.819 1.00 22.41 86 ASP A C 1
ATOM 594 O O . ASP A 1 108 ? 9.695 9.131 20.836 1.00 22.84 86 ASP A O 1
ATOM 599 N N . THR A 1 109 ? 8.201 9.221 22.521 1.00 22.58 87 THR A N 1
ATOM 600 C CA . THR A 1 109 ? 7.546 7.943 22.248 1.00 22.40 87 THR A CA 1
ATOM 601 C C . THR A 1 109 ? 6.230 8.112 21.502 1.00 22.05 87 THR A C 1
ATOM 602 O O . THR A 1 109 ? 5.477 7.162 21.322 1.00 22.22 87 THR A O 1
ATOM 606 N N . SER A 1 110 ? 5.968 9.317 21.037 1.00 22.30 88 SER A N 1
ATOM 607 C CA . SER A 1 110 ? 4.694 9.642 20.447 1.00 22.33 88 SER A CA 1
ATOM 608 C C . SER A 1 110 ? 4.387 8.896 19.138 1.00 22.47 88 SER A C 1
ATOM 609 O O . SER A 1 110 ? 3.230 8.786 18.775 1.00 23.16 88 SER A O 1
ATOM 612 N N . GLY A 1 111 ? 5.397 8.418 18.439 1.00 21.46 89 GLY A N 1
ATOM 613 C CA . GLY A 1 111 ? 5.217 7.594 17.251 1.00 22.33 89 GLY A CA 1
ATOM 614 C C . GLY A 1 111 ? 5.367 6.099 17.447 1.00 22.26 89 GLY A C 1
ATOM 615 O O . GLY A 1 111 ? 5.488 5.360 16.483 1.00 22.62 89 GLY A O 1
ATOM 632 N N . THR A 1 113 ? 4.225 2.266 18.150 1.00 22.23 91 THR A N 1
ATOM 633 C CA . THR A 1 113 ? 3.078 1.479 17.707 1.00 21.82 91 THR A CA 1
ATOM 634 C C . THR A 1 113 ? 2.596 0.594 18.858 1.00 21.81 91 THR A C 1
ATOM 635 O O . THR A 1 113 ? 3.403 0.008 19.576 1.00 21.27 91 THR A O 1
ATOM 639 N N . VAL A 1 114 ? 1.284 0.584 19.072 1.00 23.13 92 VAL A N 1
ATOM 640 C CA . VAL A 1 114 ? 0.658 -0.327 20.034 1.00 23.42 92 VAL A CA 1
ATOM 641 C C . VAL A 1 114 ? -0.001 -1.349 19.148 1.00 24.75 92 VAL A C 1
ATOM 642 O O . VAL A 1 114 ? -0.926 -1.031 18.411 1.00 24.12 92 VAL A O 1
ATOM 646 N N . ALA A 1 115 ? 0.555 -2.554 19.132 1.00 25.87 93 ALA A N 1
ATOM 647 C CA . ALA A 1 115 ? 0.088 -3.599 18.231 1.00 26.64 93 ALA A CA 1
ATOM 648 C C . ALA A 1 115 ? -1.049 -4.335 18.942 1.00 27.39 93 ALA A C 1
ATOM 649 O O . ALA A 1 115 ? -0.818 -5.083 19.872 1.00 27.72 93 ALA A O 1
ATOM 651 N N . PRO A 1 116 ? -2.306 -4.107 18.520 1.00 28.93 94 PRO A N 1
ATOM 652 C CA . PRO A 1 116 ? -3.386 -4.793 19.253 1.00 29.13 94 PRO A CA 1
ATOM 653 C C . PRO A 1 116 ? -3.271 -6.334 19.182 1.00 29.15 94 PRO A C 1
ATOM 654 O O . PRO A 1 116 ? -2.908 -6.889 18.131 1.00 28.98 94 PRO A O 1
ATOM 658 N N . GLY A 1 117 ? -3.495 -6.988 20.322 1.00 29.60 95 GLY A N 1
ATOM 659 C CA . GLY A 1 117 ? -3.297 -8.436 20.440 1.00 29.10 95 GLY A CA 1
ATOM 660 C C . GLY A 1 117 ? -1.875 -8.992 20.493 1.00 28.91 95 GLY A C 1
ATOM 661 O O . GLY A 1 117 ? -1.695 -10.209 20.654 1.00 29.36 95 GLY A O 1
ATOM 662 N N . ALA A 1 118 ? -0.858 -8.144 20.340 1.00 27.05 96 ALA A N 1
ATOM 663 C CA . ALA A 1 118 ? 0.518 -8.585 20.546 1.00 26.37 96 ALA A CA 1
ATOM 664 C C . ALA A 1 118 ? 0.868 -8.428 22.028 1.00 24.75 96 ALA A C 1
ATOM 665 O O . ALA A 1 118 ? 0.280 -7.608 22.752 1.00 24.21 96 ALA A O 1
ATOM 667 N N . ARG A 1 119 ? 1.825 -9.229 22.471 1.00 23.16 97 ARG A N 1
ATOM 668 C CA . ARG A 1 119 ? 2.358 -9.121 23.796 1.00 22.87 97 ARG A CA 1
ATOM 669 C C . ARG A 1 119 ? 3.672 -8.394 23.711 1.00 20.88 97 ARG A C 1
ATOM 670 O O . ARG A 1 119 ? 4.487 -8.669 22.828 1.00 19.48 97 ARG A O 1
ATOM 678 N N . SER A 1 120 ? 3.876 -7.467 24.634 1.00 20.50 98 SER A N 1
ATOM 679 C CA . SER A 1 120 ? 5.105 -6.685 24.674 1.00 20.31 98 SER A CA 1
ATOM 680 C C . SER A 1 120 ? 6.311 -7.546 25.052 1.00 20.74 98 SER A C 1
ATOM 681 O O . SER A 1 120 ? 6.196 -8.486 25.839 1.00 21.85 98 SER A O 1
ATOM 684 N N . ALA A 1 121 ? 7.478 -7.172 24.518 1.00 20.99 99 ALA A N 1
ATOM 685 C CA . ALA A 1 121 ? 8.712 -7.887 24.755 1.00 20.58 99 ALA A CA 1
ATOM 686 C C . ALA A 1 121 ? 9.204 -7.609 26.162 1.00 20.10 99 ALA A C 1
ATOM 687 O O . ALA A 1 121 ? 9.132 -6.486 26.665 1.00 20.35 99 ALA A O 1
ATOM 689 N N . LEU A 1 122 ? 9.733 -8.650 26.780 1.00 20.16 100 LEU A N 1
ATOM 690 C CA . LEU A 1 122 ? 10.385 -8.530 28.082 1.00 20.18 100 LEU A CA 1
ATOM 691 C C . LEU A 1 122 ? 11.484 -9.571 28.136 1.00 20.39 100 LEU A C 1
ATOM 692 O O . LEU A 1 122 ? 11.382 -10.608 27.446 1.00 21.36 100 LEU A O 1
ATOM 697 N N . SER A 1 123 ? 12.534 -9.311 28.922 1.00 20.10 101 SER A N 1
ATOM 698 C CA . SER A 1 123 ? 13.558 -10.322 29.204 1.00 20.46 101 SER A CA 1
ATOM 699 C C . SER A 1 123 ? 13.991 -10.377 30.658 1.00 21.67 101 SER A C 1
ATOM 700 O O . SER A 1 123 ? 13.971 -9.369 31.350 1.00 20.73 101 SER A O 1
ATOM 703 N N . THR A 1 124 ? 14.377 -11.572 31.120 1.00 21.49 102 THR A N 1
ATOM 704 C CA . THR A 1 124 ? 15.181 -11.679 32.330 1.00 21.93 102 THR A CA 1
ATOM 705 C C . THR A 1 124 ? 16.660 -11.790 31.938 1.00 22.72 102 THR A C 1
ATOM 706 O O . THR A 1 124 ? 17.021 -12.595 31.066 1.00 21.85 102 THR A O 1
ATOM 710 N N . ILE A 1 125 ? 17.497 -10.981 32.581 1.00 23.23 103 ILE A N 1
ATOM 711 C CA . ILE A 1 125 ? 18.945 -11.091 32.423 1.00 24.27 103 ILE A CA 1
ATOM 712 C C . ILE A 1 125 ? 19.567 -11.240 33.803 1.00 24.75 103 ILE A C 1
ATOM 713 O O . ILE A 1 125 ? 19.359 -10.403 34.658 1.00 24.44 103 ILE A O 1
ATOM 718 N N . ILE A 1 126 ? 20.288 -12.341 34.011 1.00 25.20 104 ILE A N 1
ATOM 719 C CA . ILE A 1 126 ? 20.975 -12.638 35.275 1.00 26.64 104 ILE A CA 1
ATOM 720 C C . ILE A 1 126 ? 22.446 -12.332 35.009 1.00 29.09 104 ILE A C 1
ATOM 721 O O . ILE A 1 126 ? 23.048 -12.951 34.126 1.00 29.59 104 ILE A O 1
ATOM 726 N N . ILE A 1 127 ? 22.981 -11.351 35.743 1.00 30.50 105 ILE A N 1
ATOM 727 C CA . ILE A 1 127 ? 24.327 -10.827 35.574 1.00 31.09 105 ILE A CA 1
ATOM 728 C C . ILE A 1 127 ? 25.158 -11.151 36.834 1.00 32.80 105 ILE A C 1
ATOM 729 O O . ILE A 1 127 ? 24.865 -10.661 37.940 1.00 31.95 105 ILE A O 1
ATOM 734 N N . ASP A 1 128 ? 26.158 -12.026 36.675 1.00 34.54 106 ASP A N 1
ATOM 735 C CA . ASP A 1 128 ? 26.986 -12.467 37.799 1.00 35.60 106 ASP A CA 1
ATOM 736 C C . ASP A 1 128 ? 28.056 -11.429 38.128 1.00 36.81 106 ASP A C 1
ATOM 737 O O . ASP A 1 128 ? 28.112 -10.344 37.512 1.00 36.72 106 ASP A O 1
ATOM 742 N N . ASN A 1 129 ? 28.876 -11.718 39.135 1.00 38.54 107 ASN A N 1
ATOM 743 C CA . ASN A 1 129 ? 29.909 -10.753 39.521 1.00 39.68 107 ASN A CA 1
ATOM 744 C C . ASN A 1 129 ? 31.143 -10.740 38.607 1.00 41.10 107 ASN A C 1
ATOM 745 O O . ASN A 1 129 ? 32.086 -10.005 38.873 1.00 42.13 107 ASN A O 1
ATOM 750 N N . ARG A 1 130 ? 31.127 -11.523 37.527 1.00 42.27 108 ARG A N 1
ATOM 751 C CA . ARG A 1 130 ? 32.070 -11.330 36.417 1.00 42.58 108 ARG A CA 1
ATOM 752 C C . ARG A 1 130 ? 31.512 -10.424 35.318 1.00 42.79 108 ARG A C 1
ATOM 753 O O . ARG A 1 130 ? 32.165 -10.238 34.283 1.00 43.22 108 ARG A O 1
ATOM 761 N N . GLY A 1 131 ? 30.307 -9.890 35.511 1.00 42.50 109 GLY A N 1
ATOM 762 C CA . GLY A 1 131 ? 29.613 -9.178 34.436 1.00 42.09 109 GLY A CA 1
ATOM 763 C C . GLY A 1 131 ? 29.149 -10.067 33.286 1.00 41.74 109 GLY A C 1
ATOM 764 O O . GLY A 1 131 ? 28.699 -9.555 32.265 1.00 41.79 109 GLY A O 1
ATOM 765 N N . GLU A 1 132 ? 29.247 -11.388 33.442 1.00 41.32 110 GLU A N 1
ATOM 766 C CA . GLU A 1 132 ? 28.712 -12.311 32.452 1.00 41.12 110 GLU A CA 1
ATOM 767 C C . GLU A 1 132 ? 27.202 -12.394 32.614 1.00 40.06 110 GLU A C 1
ATOM 768 O O . GLU A 1 132 ? 26.697 -12.164 33.713 1.00 40.16 110 GLU A O 1
ATOM 774 N N . ARG A 1 133 ? 26.506 -12.759 31.532 1.00 38.36 111 ARG A N 1
ATOM 775 C CA . ARG A 1 133 ? 25.036 -12.731 31.469 1.00 36.81 111 ARG A CA 1
ATOM 776 C C . ARG A 1 133 ? 24.362 -14.006 30.991 1.00 34.14 111 ARG A C 1
ATOM 777 O O . ARG A 1 133 ? 24.851 -14.678 30.083 1.00 33.55 111 ARG A O 1
ATOM 785 N N . LEU A 1 134 ? 23.207 -14.298 31.586 1.00 30.86 112 LEU A N 1
ATOM 786 C CA . LEU A 1 134 ? 22.278 -15.308 31.090 1.00 29.25 112 LEU A CA 1
ATOM 787 C C . LEU A 1 134 ? 20.961 -14.577 30.743 1.00 28.94 112 LEU A C 1
ATOM 788 O O . LEU A 1 134 ? 20.385 -13.903 31.611 1.00 27.64 112 LEU A O 1
ATOM 793 N N A ILE A 1 135 ? 20.523 -14.681 29.482 0.50 28.60 113 ILE A N 1
ATOM 794 N N B ILE A 1 135 ? 20.520 -14.713 29.483 0.50 28.70 113 ILE A N 1
ATOM 795 C CA A ILE A 1 135 ? 19.329 -13.984 29.000 0.50 27.92 113 ILE A CA 1
ATOM 796 C CA B ILE A 1 135 ? 19.356 -14.003 28.943 0.50 27.95 113 ILE A CA 1
ATOM 797 C C A ILE A 1 135 ? 18.217 -14.971 28.653 0.50 27.53 113 ILE A C 1
ATOM 798 C C B ILE A 1 135 ? 18.218 -14.987 28.658 0.50 27.62 113 ILE A C 1
ATOM 799 O O A ILE A 1 135 ? 18.448 -16.024 28.038 0.50 27.03 113 ILE A O 1
ATOM 800 O O B ILE A 1 135 ? 18.436 -16.065 28.083 0.50 27.03 113 ILE A O 1
ATOM 809 N N . VAL A 1 136 ? 17.007 -14.624 29.080 1.00 26.34 114 VAL A N 1
ATOM 810 C CA . VAL A 1 136 ? 15.822 -15.407 28.814 1.00 25.42 114 VAL A CA 1
ATOM 811 C C . VAL A 1 136 ? 14.832 -14.394 28.252 1.00 24.41 114 VAL A C 1
ATOM 812 O O . VAL A 1 136 ? 14.222 -13.613 28.972 1.00 23.84 114 VAL A O 1
ATOM 816 N N . PRO A 1 137 ? 14.797 -14.291 26.932 1.00 23.50 115 PRO A N 1
ATOM 817 C CA . PRO A 1 137 ? 14.003 -13.283 26.278 1.00 23.63 115 PRO A CA 1
ATOM 818 C C . PRO A 1 137 ? 12.674 -13.786 25.797 1.00 23.95 115 PRO A C 1
ATOM 819 O O . PRO A 1 137 ? 12.598 -14.880 25.220 1.00 24.79 115 PRO A O 1
ATOM 823 N N . PHE A 1 138 ? 11.642 -12.982 26.021 1.00 23.94 116 PHE A N 1
ATOM 824 C CA . PHE A 1 138 ? 10.337 -13.215 25.465 1.00 23.92 116 PHE A CA 1
ATOM 825 C C . PHE A 1 138 ? 10.103 -12.226 24.342 1.00 24.63 116 PHE A C 1
ATOM 826 O O . PHE A 1 138 ? 10.248 -11.035 24.531 1.00 24.47 116 PHE A O 1
ATOM 834 N N . TYR A 1 139 ? 9.719 -12.728 23.176 1.00 26.55 117 TYR A N 1
ATOM 835 C CA . TYR A 1 139 ? 9.435 -11.892 22.020 1.00 27.21 117 TYR A CA 1
ATOM 836 C C . TYR A 1 139 ? 8.237 -12.468 21.253 1.00 27.42 117 TYR A C 1
ATOM 837 O O . TYR A 1 139 ? 8.249 -13.626 20.875 1.00 29.39 117 TYR A O 1
ATOM 846 N N . ASP A 1 140 ? 7.212 -11.661 21.035 1.00 26.79 118 ASP A N 1
ATOM 847 C CA . ASP A 1 140 ? 6.060 -12.017 20.218 1.00 26.56 118 ASP A CA 1
ATOM 848 C C . ASP A 1 140 ? 6.191 -11.387 18.820 1.00 26.65 118 ASP A C 1
ATOM 849 O O . ASP A 1 140 ? 6.064 -10.179 18.681 1.00 26.19 118 ASP A O 1
ATOM 854 N N . HIS A 1 141 ? 6.408 -12.201 17.785 1.00 27.24 119 HIS A N 1
ATOM 855 C CA . HIS A 1 141 ? 6.530 -11.684 16.399 1.00 28.66 119 HIS A CA 1
ATOM 856 C C . HIS A 1 141 ? 5.343 -10.806 15.962 1.00 28.05 119 HIS A C 1
ATOM 857 O O . HIS A 1 141 ? 5.469 -9.980 15.083 1.00 29.05 119 HIS A O 1
ATOM 864 N N . ARG A 1 142 ? 4.185 -11.000 16.566 1.00 28.33 120 ARG A N 1
ATOM 865 C CA . ARG A 1 142 ? 3.005 -10.204 16.221 1.00 28.86 120 ARG A CA 1
ATOM 866 C C . ARG A 1 142 ? 3.201 -8.720 16.472 1.00 28.59 120 ARG A C 1
ATOM 867 O O . ARG A 1 142 ? 2.461 -7.898 15.942 1.00 28.14 120 ARG A O 1
ATOM 875 N N . LEU A 1 143 ? 4.192 -8.368 17.284 1.00 28.58 121 LEU A N 1
ATOM 876 C CA . LEU A 1 143 ? 4.542 -6.973 17.483 1.00 28.64 121 LEU A CA 1
ATOM 877 C C . LEU A 1 143 ? 4.780 -6.231 16.144 1.00 29.45 121 LEU A C 1
ATOM 878 O O . LEU A 1 143 ? 4.410 -5.068 15.993 1.00 28.47 121 LEU A O 1
ATOM 883 N N . HIS A 1 144 ? 5.390 -6.931 15.196 1.00 31.48 122 HIS A N 1
ATOM 884 C CA . HIS A 1 144 ? 5.967 -6.333 13.991 1.00 32.00 122 HIS A CA 1
ATOM 885 C C . HIS A 1 144 ? 5.367 -6.893 12.721 1.00 34.65 122 HIS A C 1
ATOM 886 O O . HIS A 1 144 ? 6.008 -6.875 11.671 1.00 36.12 122 HIS A O 1
ATOM 893 N N . GLU A 1 145 ? 4.133 -7.356 12.785 1.00 36.46 123 GLU A N 1
ATOM 894 C CA . GLU A 1 145 ? 3.499 -7.988 11.626 1.00 38.93 123 GLU A CA 1
ATOM 895 C C . GLU A 1 145 ? 2.631 -7.017 10.797 1.00 39.64 123 GLU A C 1
ATOM 896 O O . GLU A 1 145 ? 2.107 -7.385 9.734 1.00 40.20 123 GLU A O 1
ATOM 902 N N . LYS A 1 146 ? 2.446 -5.801 11.297 1.00 40.09 124 LYS A N 1
ATOM 903 C CA . LYS A 1 146 ? 1.611 -4.829 10.639 1.00 40.34 124 LYS A CA 1
ATOM 904 C C . LYS A 1 146 ? 2.474 -3.698 10.112 1.00 39.92 124 LYS A C 1
ATOM 905 O O . LYS A 1 146 ? 3.538 -3.363 10.647 1.00 39.28 124 LYS A O 1
ATOM 911 N N . LYS A 1 147 ? 1.998 -3.113 9.024 1.00 39.99 125 LYS A N 1
ATOM 912 C CA . LYS A 1 147 ? 2.758 -2.094 8.348 1.00 39.33 125 LYS A CA 1
ATOM 913 C C . LYS A 1 147 ? 2.659 -0.774 9.113 1.00 37.57 125 LYS A C 1
ATOM 914 O O . LYS A 1 147 ? 1.569 -0.339 9.448 1.00 38.67 125 LYS A O 1
ATOM 920 N N . ARG A 1 148 ? 3.783 -0.153 9.416 1.00 35.14 126 ARG A N 1
ATOM 921 C CA . ARG A 1 148 ? 3.765 1.159 10.045 1.00 32.94 126 ARG A CA 1
ATOM 922 C C . ARG A 1 148 ? 4.139 2.243 9.024 1.00 31.08 126 ARG A C 1
ATOM 923 O O . ARG A 1 148 ? 5.085 2.064 8.294 1.00 30.32 126 ARG A O 1
ATOM 931 N N . ALA A 1 149 ? 3.427 3.369 8.988 1.00 29.38 127 ALA A N 1
ATOM 932 C CA . ALA A 1 149 ? 3.625 4.366 7.934 1.00 29.31 127 ALA A CA 1
ATOM 933 C C . ALA A 1 149 ? 4.978 5.032 8.014 1.00 28.30 127 ALA A C 1
ATOM 934 O O . ALA A 1 149 ? 5.499 5.284 9.085 1.00 28.54 127 ALA A O 1
ATOM 936 N N . CYS A 1 150 ? 5.559 5.315 6.866 1.00 27.22 128 CYS A N 1
ATOM 937 C CA . CYS A 1 150 ? 6.861 5.951 6.816 1.00 26.71 128 CYS A CA 1
ATOM 938 C C . CYS A 1 150 ? 6.935 6.877 5.606 1.00 26.31 128 CYS A C 1
ATOM 939 O O . CYS A 1 150 ? 7.421 6.488 4.543 1.00 28.13 128 CYS A O 1
ATOM 942 N N . THR A 1 151 ? 6.456 8.101 5.760 1.00 24.85 129 THR A N 1
ATOM 943 C CA . THR A 1 151 ? 6.372 9.004 4.632 1.00 24.81 129 THR A CA 1
ATOM 944 C C . THR A 1 151 ? 7.601 9.910 4.601 1.00 24.39 129 THR A C 1
ATOM 945 O O . THR A 1 151 ? 8.218 10.158 5.642 1.00 22.48 129 THR A O 1
ATOM 949 N N . PRO A 1 152 ? 7.977 10.417 3.416 1.00 25.33 130 PRO A N 1
ATOM 950 C CA . PRO A 1 152 ? 9.056 11.423 3.396 1.00 26.48 130 PRO A CA 1
ATOM 951 C C . PRO A 1 152 ? 8.780 12.653 4.264 1.00 27.51 130 PRO A C 1
ATOM 952 O O . PRO A 1 152 ? 9.703 13.201 4.844 1.00 29.01 130 PRO A O 1
ATOM 956 N N . GLU A 1 153 ? 7.531 13.070 4.388 1.00 28.28 131 GLU A N 1
ATOM 957 C CA . GLU A 1 153 ? 7.198 14.173 5.286 1.00 29.21 131 GLU A CA 1
ATOM 958 C C . GLU A 1 153 ? 7.472 13.839 6.778 1.00 29.29 131 GLU A C 1
ATOM 959 O O . GLU A 1 153 ? 7.968 14.706 7.507 1.00 30.25 131 GLU A O 1
ATOM 965 N N . ASP A 1 154 ? 7.159 12.607 7.223 1.00 28.14 132 ASP A N 1
ATOM 966 C CA . ASP A 1 154 ? 7.564 12.100 8.536 1.00 27.73 132 ASP A CA 1
ATOM 967 C C . ASP A 1 154 ? 9.088 12.213 8.735 1.00 26.98 132 ASP A C 1
ATOM 968 O O . ASP A 1 154 ? 9.552 12.706 9.764 1.00 28.08 132 ASP A O 1
ATOM 973 N N . ILE A 1 155 ? 9.856 11.711 7.778 1.00 25.51 133 ILE A N 1
ATOM 974 C CA . ILE A 1 155 ? 11.294 11.560 7.957 1.00 25.73 133 ILE A CA 1
ATOM 975 C C . ILE A 1 155 ? 12.030 12.893 7.822 1.00 26.25 133 ILE A C 1
ATOM 976 O O . ILE A 1 155 ? 13.099 13.078 8.400 1.00 24.72 133 ILE A O 1
ATOM 981 N N . ALA A 1 156 ? 11.450 13.834 7.073 1.00 26.68 134 ALA A N 1
ATOM 982 C CA . ALA A 1 156 ? 12.127 15.097 6.787 1.00 27.48 134 ALA A CA 1
ATOM 983 C C . ALA A 1 156 ? 12.304 15.901 8.057 1.00 28.48 134 ALA A C 1
ATOM 984 O O . ALA A 1 156 ? 13.128 16.814 8.109 1.00 31.21 134 ALA A O 1
ATOM 986 N N . LEU A 1 157 ? 11.557 15.546 9.085 1.00 29.13 135 LEU A N 1
ATOM 987 C CA . LEU A 1 157 ? 11.651 16.207 10.361 1.00 29.44 135 LEU A CA 1
ATOM 988 C C . LEU A 1 157 ? 12.885 15.794 11.170 1.00 29.29 135 LEU A C 1
ATOM 989 O O . LEU A 1 157 ? 13.199 16.413 12.190 1.00 29.99 135 LEU A O 1
ATOM 994 N N . PHE A 1 158 ? 13.568 14.735 10.752 1.00 27.85 136 PHE A N 1
ATOM 995 C CA . PHE A 1 158 ? 14.737 14.270 11.475 1.00 26.27 136 PHE A CA 1
ATOM 996 C C . PHE A 1 158 ? 16.026 14.689 10.771 1.00 25.23 136 PHE A C 1
ATOM 997 O O . PHE A 1 158 ? 16.035 14.984 9.587 1.00 25.73 136 PHE A O 1
ATOM 1005 N N . ASP A 1 159 ? 17.109 14.744 11.532 1.00 24.57 137 ASP A N 1
ATOM 1006 C CA . ASP A 1 159 ? 18.422 15.103 11.001 1.00 22.90 137 ASP A CA 1
ATOM 1007 C C . ASP A 1 159 ? 19.189 13.842 10.617 1.00 22.55 137 ASP A C 1
ATOM 1008 O O . ASP A 1 159 ? 20.071 13.899 9.776 1.00 22.00 137 ASP A O 1
ATOM 1013 N N . ALA A 1 160 ? 18.888 12.722 11.278 1.00 21.84 138 ALA A N 1
ATOM 1014 C CA . ALA A 1 160 ? 19.424 11.407 10.918 1.00 21.37 138 ALA A CA 1
ATOM 1015 C C . ALA A 1 160 ? 18.465 10.356 11.401 1.00 21.20 138 ALA A C 1
ATOM 1016 O O . ALA A 1 160 ? 17.594 10.653 12.212 1.00 21.39 138 ALA A O 1
ATOM 1018 N N . VAL A 1 161 ? 18.623 9.123 10.894 1.00 20.49 139 VAL A N 1
ATOM 1019 C CA . VAL A 1 161 ? 17.852 7.976 11.368 1.00 20.91 139 VAL A CA 1
ATOM 1020 C C . VAL A 1 161 ? 18.811 6.841 11.679 1.00 20.87 139 VAL A C 1
ATOM 1021 O O . VAL A 1 161 ? 19.883 6.715 11.068 1.00 20.08 139 VAL A O 1
ATOM 1025 N N . LEU A 1 162 ? 18.443 6.077 12.698 1.00 21.66 140 LEU A N 1
ATOM 1026 C CA . LEU A 1 162 ? 19.191 4.897 13.111 1.00 21.76 140 LEU A CA 1
ATOM 1027 C C . LEU A 1 162 ? 18.225 3.740 13.243 1.00 22.56 140 LEU A C 1
ATOM 1028 O O . LEU A 1 162 ? 17.163 3.879 13.873 1.00 23.76 140 LEU A O 1
ATOM 1033 N N . VAL A 1 163 ? 18.540 2.592 12.636 1.00 22.88 141 VAL A N 1
ATOM 1034 C CA . VAL A 1 163 ? 17.618 1.456 12.693 1.00 21.89 141 VAL A CA 1
ATOM 1035 C C . VAL A 1 163 ? 18.381 0.228 13.163 1.00 22.17 141 VAL A C 1
ATOM 1036 O O . VAL A 1 163 ? 19.543 0.071 12.820 1.00 21.31 141 VAL A O 1
ATOM 1040 N N . ASP A 1 164 ? 17.709 -0.611 13.966 1.00 22.83 142 ASP A N 1
ATOM 1041 C CA . ASP A 1 164 ? 18.222 -1.943 14.352 1.00 22.75 142 ASP A CA 1
ATOM 1042 C C . ASP A 1 164 ? 17.620 -3.064 13.493 1.00 23.19 142 ASP A C 1
ATOM 1043 O O . ASP A 1 164 ? 16.872 -2.791 12.568 1.00 24.50 142 ASP A O 1
ATOM 1048 N N . VAL A 1 165 ? 17.992 -4.313 13.779 1.00 23.46 143 VAL A N 1
ATOM 1049 C CA . VAL A 1 165 ? 17.588 -5.451 12.963 1.00 24.10 143 VAL A CA 1
ATOM 1050 C C . VAL A 1 165 ? 16.244 -6.057 13.409 1.00 24.42 143 VAL A C 1
ATOM 1051 O O . VAL A 1 165 ? 15.787 -7.011 12.823 1.00 24.45 143 VAL A O 1
ATOM 1055 N N . ARG A 1 166 ? 15.588 -5.458 14.392 1.00 25.72 144 ARG A N 1
ATOM 1056 C CA . ARG A 1 166 ? 14.416 -6.076 15.008 1.00 25.16 144 ARG A CA 1
ATOM 1057 C C . ARG A 1 166 ? 13.104 -5.948 14.223 1.00 24.74 144 ARG A C 1
ATOM 1058 O O . ARG A 1 166 ? 12.266 -6.821 14.296 1.00 23.86 144 ARG A O 1
ATOM 1066 N N . TRP A 1 167 ? 12.922 -4.857 13.502 1.00 23.94 145 TRP A N 1
ATOM 1067 C CA . TRP A 1 167 ? 11.716 -4.611 12.733 1.00 23.65 145 TRP A CA 1
ATOM 1068 C C . TRP A 1 167 ? 12.144 -4.318 11.273 1.00 23.90 145 TRP A C 1
ATOM 1069 O O . TRP A 1 167 ? 12.048 -3.191 10.794 1.00 21.59 145 TRP A O 1
ATOM 1080 N N . PRO A 1 168 ? 12.591 -5.353 10.551 1.00 23.95 146 PRO A N 1
ATOM 1081 C CA . PRO A 1 168 ? 13.263 -5.160 9.256 1.00 23.81 146 PRO A CA 1
ATOM 1082 C C . PRO A 1 168 ? 12.458 -4.486 8.176 1.00 23.80 146 PRO A C 1
ATOM 1083 O O . PRO A 1 168 ? 13.012 -3.700 7.395 1.00 23.95 146 PRO A O 1
ATOM 1087 N N A GLU A 1 169 ? 11.166 -4.757 8.096 0.50 23.69 147 GLU A N 1
ATOM 1088 N N B GLU A 1 169 ? 11.165 -4.804 8.113 0.50 23.67 147 GLU A N 1
ATOM 1089 C CA A GLU A 1 169 ? 10.392 -4.135 7.027 0.50 23.85 147 GLU A CA 1
ATOM 1090 C CA B GLU A 1 169 ? 10.269 -4.195 7.125 0.50 23.75 147 GLU A CA 1
ATOM 1091 C C A GLU A 1 169 ? 10.190 -2.631 7.261 0.50 23.66 147 GLU A C 1
ATOM 1092 C C B GLU A 1 169 ? 10.261 -2.668 7.288 0.50 23.58 147 GLU A C 1
ATOM 1093 O O A GLU A 1 169 ? 10.190 -1.847 6.307 0.50 24.01 147 GLU A O 1
ATOM 1094 O O B GLU A 1 169 ? 10.482 -1.920 6.330 0.50 23.91 147 GLU A O 1
ATOM 1105 N N . LEU A 1 170 ? 10.039 -2.212 8.514 1.00 23.30 148 LEU A N 1
ATOM 1106 C CA . LEU A 1 170 ? 10.012 -0.777 8.811 1.00 23.28 148 LEU A CA 1
ATOM 1107 C C . LEU A 1 170 ? 11.417 -0.163 8.647 1.00 23.58 148 LEU A C 1
ATOM 1108 O O . LEU A 1 170 ? 11.569 0.911 8.062 1.00 23.15 148 LEU A O 1
ATOM 1113 N N . ALA A 1 171 ? 12.427 -0.874 9.150 1.00 23.07 149 ALA A N 1
ATOM 1114 C CA . ALA A 1 171 ? 13.828 -0.434 9.075 1.00 23.06 149 ALA A CA 1
ATOM 1115 C C . ALA A 1 171 ? 14.252 -0.152 7.627 1.00 22.61 149 ALA A C 1
ATOM 1116 O O . ALA A 1 171 ? 14.872 0.867 7.352 1.00 22.25 149 ALA A O 1
ATOM 1118 N N . LEU A 1 172 ? 13.877 -1.046 6.710 1.00 22.70 150 LEU A N 1
ATOM 1119 C CA . LEU A 1 172 ? 14.179 -0.872 5.295 1.00 23.18 150 LEU A CA 1
ATOM 1120 C C . LEU A 1 172 ? 13.594 0.416 4.764 1.00 22.75 150 LEU A C 1
ATOM 1121 O O . LEU A 1 172 ? 14.251 1.177 4.058 1.00 23.33 150 LEU A O 1
ATOM 1126 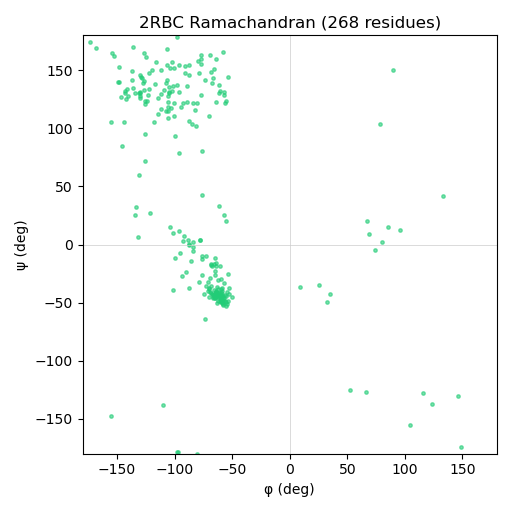N N . ASP A 1 173 ? 12.355 0.676 5.123 1.00 23.69 151 ASP A N 1
ATOM 1127 C CA . ASP A 1 173 ? 11.666 1.871 4.653 1.00 23.96 151 ASP A CA 1
ATOM 1128 C C . ASP A 1 173 ? 12.267 3.133 5.212 1.00 23.07 151 ASP A C 1
ATOM 1129 O O . ASP A 1 173 ? 12.409 4.140 4.496 1.00 22.87 151 ASP A O 1
ATOM 1134 N N . VAL A 1 174 ? 12.587 3.111 6.502 1.00 22.39 152 VAL A N 1
ATOM 1135 C CA . VAL A 1 174 ? 13.159 4.298 7.145 1.00 22.32 152 VAL A CA 1
ATOM 1136 C C . VAL A 1 174 ? 14.547 4.647 6.539 1.00 21.75 152 VAL A C 1
ATOM 1137 O O . VAL A 1 174 ? 14.862 5.824 6.258 1.00 20.36 152 VAL A O 1
ATOM 1141 N N . LEU A 1 175 ? 15.371 3.621 6.338 1.00 21.60 153 LEU A N 1
ATOM 1142 C CA . LEU A 1 175 ? 16.669 3.827 5.717 1.00 22.24 153 LEU A CA 1
ATOM 1143 C C . LEU A 1 175 ? 16.528 4.406 4.306 1.00 22.58 153 LEU A C 1
ATOM 1144 O O . LEU A 1 175 ? 17.212 5.346 3.961 1.00 23.18 153 LEU A O 1
ATOM 1149 N N . THR A 1 176 ? 15.656 3.804 3.503 1.00 22.97 154 THR A N 1
ATOM 1150 C CA . THR A 1 176 ? 15.438 4.232 2.129 1.00 23.11 154 THR A CA 1
ATOM 1151 C C . THR A 1 176 ? 14.991 5.673 2.026 1.00 22.91 154 THR A C 1
ATOM 1152 O O . THR A 1 176 ? 15.567 6.466 1.246 1.00 23.58 154 THR A O 1
ATOM 1156 N N . VAL A 1 177 ? 13.971 6.024 2.797 1.00 21.90 155 VAL A N 1
ATOM 1157 C CA . VAL A 1 177 ? 13.397 7.380 2.719 1.00 21.28 155 VAL A CA 1
ATOM 1158 C C . VAL A 1 177 ? 14.461 8.379 3.222 1.00 21.64 155 VAL A C 1
ATOM 1159 O O . VAL A 1 177 ? 14.769 9.374 2.555 1.00 19.43 155 VAL A O 1
ATOM 1163 N N . ALA A 1 178 ? 15.124 8.056 4.346 1.00 21.90 156 ALA A N 1
ATOM 1164 C CA . ALA A 1 178 ? 16.117 8.966 4.900 1.00 22.95 156 ALA A CA 1
ATOM 1165 C C . ALA A 1 178 ? 17.250 9.261 3.893 1.00 23.81 156 ALA A C 1
ATOM 1166 O O . ALA A 1 178 ? 17.666 10.420 3.687 1.00 23.47 156 ALA A O 1
ATOM 1168 N N A ARG A 1 179 ? 17.754 8.212 3.260 0.50 24.14 157 ARG A N 1
ATOM 1169 N N B ARG A 1 179 ? 17.739 8.199 3.269 0.50 24.47 157 ARG A N 1
ATOM 1170 C CA A ARG A 1 179 ? 18.854 8.379 2.318 0.50 24.72 157 ARG A CA 1
ATOM 1171 C CA B ARG A 1 179 ? 18.830 8.312 2.309 0.50 25.40 157 ARG A CA 1
ATOM 1172 C C A ARG A 1 179 ? 18.411 9.200 1.110 0.50 24.61 157 ARG A C 1
ATOM 1173 C C B ARG A 1 179 ? 18.415 9.166 1.110 0.50 24.96 157 ARG A C 1
ATOM 1174 O O A ARG A 1 179 ? 19.157 10.074 0.645 0.50 24.08 157 ARG A O 1
ATOM 1175 O O B ARG A 1 179 ? 19.183 10.025 0.653 0.50 24.49 157 ARG A O 1
ATOM 1190 N N . ALA A 1 180 ? 17.194 8.940 0.623 1.00 24.91 158 ALA A N 1
ATOM 1191 C CA . ALA A 1 180 ? 16.616 9.720 -0.480 1.00 24.55 158 ALA A CA 1
ATOM 1192 C C . ALA A 1 180 ? 16.548 11.191 -0.125 1.00 24.26 158 ALA A C 1
ATOM 1193 O O . ALA A 1 180 ? 16.671 12.040 -0.996 1.00 25.40 158 ALA A O 1
ATOM 1195 N N . LEU A 1 181 ? 16.315 11.498 1.145 1.00 24.05 159 LEU A N 1
ATOM 1196 C CA . LEU A 1 181 ? 16.222 12.891 1.634 1.00 23.63 159 LEU A CA 1
ATOM 1197 C C . LEU A 1 181 ? 17.586 13.514 1.948 1.00 23.15 159 LEU A C 1
ATOM 1198 O O . LEU A 1 181 ? 17.666 14.655 2.412 1.00 22.86 159 LEU A O 1
ATOM 1203 N N . GLY A 1 182 ? 18.666 12.772 1.718 1.00 21.96 160 GLY A N 1
ATOM 1204 C CA . GLY A 1 182 ? 19.997 13.309 1.932 1.00 22.84 160 GLY A CA 1
ATOM 1205 C C . GLY A 1 182 ? 20.495 13.194 3.368 1.00 23.54 160 GLY A C 1
ATOM 1206 O O . GLY A 1 182 ? 21.486 13.828 3.734 1.00 23.75 160 GLY A O 1
ATOM 1207 N N . LYS A 1 183 ? 19.836 12.371 4.183 1.00 23.33 161 LYS A N 1
ATOM 1208 C CA . LYS A 1 183 ? 20.104 12.298 5.613 1.00 23.45 161 LYS A CA 1
ATOM 1209 C C . LYS A 1 183 ? 20.965 11.082 5.874 1.00 22.77 161 LYS A C 1
ATOM 1210 O O . LYS A 1 183 ? 20.973 10.134 5.079 1.00 22.50 161 LYS A O 1
ATOM 1216 N N . PRO A 1 184 ? 21.776 11.137 6.948 1.00 23.14 162 PRO A N 1
ATOM 1217 C CA . PRO A 1 184 ? 22.439 9.913 7.366 1.00 21.99 162 PRO A CA 1
ATOM 1218 C C . PRO A 1 184 ? 21.387 8.874 7.719 1.00 22.00 162 PRO A C 1
ATOM 1219 O O . PRO A 1 184 ? 20.436 9.182 8.439 1.00 23.04 162 PRO A O 1
ATOM 1223 N N . ALA A 1 185 ? 21.579 7.668 7.183 1.00 21.85 163 ALA A N 1
ATOM 1224 C CA . ALA A 1 185 ? 20.693 6.543 7.292 1.00 20.83 163 ALA A CA 1
ATOM 1225 C C . ALA A 1 185 ? 21.536 5.397 7.837 1.00 22.17 163 ALA A C 1
ATOM 1226 O O . ALA A 1 185 ? 22.269 4.735 7.099 1.00 22.84 163 ALA A O 1
ATOM 1228 N N . ILE A 1 186 ? 21.499 5.211 9.149 1.00 22.15 164 ILE A N 1
ATOM 1229 C CA . ILE A 1 186 ? 22.490 4.387 9.853 1.00 21.73 164 ILE A CA 1
ATOM 1230 C C . ILE A 1 186 ? 21.881 3.052 10.253 1.00 22.39 164 ILE A C 1
ATOM 1231 O O . ILE A 1 186 ? 20.790 2.989 10.827 1.00 22.60 164 ILE A O 1
ATOM 1236 N N . LEU A 1 187 ? 22.593 1.974 9.927 1.00 21.61 165 LEU A N 1
ATOM 1237 C CA . LEU A 1 187 ? 22.191 0.641 10.297 1.00 21.33 165 LEU A CA 1
ATOM 1238 C C . LEU A 1 187 ? 23.069 0.149 11.422 1.00 22.06 165 LEU A C 1
ATOM 1239 O O . LEU A 1 187 ? 24.268 0.102 11.267 1.00 22.78 165 LEU A O 1
ATOM 1244 N N . ASP A 1 188 ? 22.435 -0.222 12.537 1.00 23.68 166 ASP A N 1
ATOM 1245 C CA . ASP A 1 188 ? 23.033 -1.000 13.609 1.00 24.52 166 ASP A CA 1
ATOM 1246 C C . ASP A 1 188 ? 22.954 -2.434 13.121 1.00 24.45 166 ASP A C 1
ATOM 1247 O O . ASP A 1 188 ? 21.892 -3.035 13.102 1.00 24.30 166 ASP A O 1
ATOM 1252 N N . GLY A 1 189 ? 24.074 -2.944 12.639 1.00 24.95 167 GLY A N 1
ATOM 1253 C CA . GLY A 1 189 ? 24.116 -4.250 12.023 1.00 26.16 167 GLY A CA 1
ATOM 1254 C C . GLY A 1 189 ? 24.551 -5.242 13.071 1.00 27.38 167 GLY A C 1
ATOM 1255 O O . GLY A 1 189 ? 25.727 -5.640 13.140 1.00 27.63 167 GLY A O 1
ATOM 1256 N N . ASP A 1 190 ? 23.607 -5.611 13.914 1.00 27.74 168 ASP A N 1
ATOM 1257 C CA . ASP A 1 190 ? 23.837 -6.635 14.921 1.00 28.46 168 ASP A CA 1
ATOM 1258 C C . ASP A 1 190 ? 23.311 -7.993 14.449 1.00 28.93 168 ASP A C 1
ATOM 1259 O O . ASP A 1 190 ? 22.776 -8.128 13.379 1.00 28.76 168 ASP A O 1
ATOM 1264 N N . VAL A 1 191 ? 23.502 -8.998 15.285 1.00 29.99 169 VAL A N 1
ATOM 1265 C CA . VAL A 1 191 ? 23.201 -10.371 14.938 1.00 30.88 169 VAL A CA 1
ATOM 1266 C C . VAL A 1 191 ? 21.748 -10.527 14.538 1.00 30.23 169 VAL A C 1
ATOM 1267 O O . VAL A 1 191 ? 20.830 -9.998 15.174 1.00 30.47 169 VAL A O 1
ATOM 1271 N N . ALA A 1 192 ? 21.569 -11.192 13.417 1.00 29.82 170 ALA A N 1
ATOM 1272 C CA . ALA A 1 192 ? 20.277 -11.437 12.834 1.00 29.83 170 ALA A CA 1
ATOM 1273 C C . ALA A 1 192 ? 20.551 -12.454 11.781 1.00 30.36 170 ALA A C 1
ATOM 1274 O O . ALA A 1 192 ? 21.707 -12.695 11.450 1.00 30.68 170 ALA A O 1
ATOM 1276 N N . PRO A 1 193 ? 19.491 -13.036 11.218 1.00 31.23 171 PRO A N 1
ATOM 1277 C CA . PRO A 1 193 ? 19.676 -13.871 10.052 1.00 31.19 171 PRO A CA 1
ATOM 1278 C C . PRO A 1 193 ? 20.426 -13.094 8.991 1.00 31.75 171 PRO A C 1
ATOM 1279 O O . PRO A 1 193 ? 20.220 -11.877 8.851 1.00 31.31 171 PRO A O 1
ATOM 1283 N N . VAL A 1 194 ? 21.289 -13.796 8.252 1.00 31.94 172 VAL A N 1
ATOM 1284 C CA . VAL A 1 194 ? 22.113 -13.168 7.216 1.00 31.85 172 VAL A CA 1
ATOM 1285 C C . VAL A 1 194 ? 21.259 -12.498 6.177 1.00 30.85 172 VAL A C 1
ATOM 1286 O O . VAL A 1 194 ? 21.628 -11.476 5.669 1.00 30.86 172 VAL A O 1
ATOM 1290 N N A GLU A 1 195 ? 20.124 -13.121 5.889 0.50 30.49 173 GLU A N 1
ATOM 1291 N N B GLU A 1 195 ? 20.109 -13.060 5.841 0.50 30.62 173 GLU A N 1
ATOM 1292 C CA A GLU A 1 195 ? 19.128 -12.601 4.980 0.50 29.69 173 GLU A CA 1
ATOM 1293 C CA B GLU A 1 195 ? 19.295 -12.425 4.826 0.50 30.03 173 GLU A CA 1
ATOM 1294 C C A GLU A 1 195 ? 18.717 -11.190 5.383 0.50 29.56 173 GLU A C 1
ATOM 1295 C C B GLU A 1 195 ? 18.598 -11.161 5.354 0.50 29.71 173 GLU A C 1
ATOM 1296 O O A GLU A 1 195 ? 18.662 -10.284 4.552 0.50 28.99 173 GLU A O 1
ATOM 1297 O O B GLU A 1 195 ? 18.221 -10.306 4.564 0.50 29.18 173 GLU A O 1
ATOM 1308 N N . THR A 1 196 ? 18.443 -11.022 6.673 1.00 29.06 174 THR A N 1
ATOM 1309 C CA . THR A 1 196 ? 17.982 -9.752 7.238 1.00 28.66 174 THR A CA 1
ATOM 1310 C C . THR A 1 196 ? 19.062 -8.663 7.087 1.00 27.77 174 THR A C 1
ATOM 1311 O O . THR A 1 196 ? 18.791 -7.566 6.589 1.00 27.45 174 THR A O 1
ATOM 1315 N N . LEU A 1 197 ? 20.283 -8.994 7.491 1.00 27.06 175 LEU A N 1
ATOM 1316 C CA . LEU A 1 197 ? 21.443 -8.105 7.342 1.00 26.88 175 LEU A CA 1
ATOM 1317 C C . LEU A 1 197 ? 21.663 -7.749 5.873 1.00 26.95 175 LEU A C 1
ATOM 1318 O O . LEU A 1 197 ? 21.880 -6.591 5.549 1.00 25.96 175 LEU A O 1
ATOM 1323 N N . GLU A 1 198 ? 21.574 -8.739 4.985 1.00 27.23 176 GLU A N 1
ATOM 1324 C CA . GLU A 1 198 ? 21.804 -8.512 3.552 1.00 27.79 176 GLU A CA 1
ATOM 1325 C C . GLU A 1 198 ? 20.698 -7.692 2.944 1.00 26.66 176 GLU A C 1
ATOM 1326 O O . GLU A 1 198 ? 20.932 -6.976 1.999 1.00 26.15 176 GLU A O 1
ATOM 1332 N N . GLY A 1 199 ? 19.489 -7.796 3.496 1.00 26.47 177 GLY A N 1
ATOM 1333 C CA . GLY A 1 199 ? 18.374 -6.967 3.041 1.00 25.66 177 GLY A CA 1
ATOM 1334 C C . GLY A 1 199 ? 18.462 -5.503 3.452 1.00 25.38 177 GLY A C 1
ATOM 1335 O O . GLY A 1 199 ? 18.077 -4.613 2.712 1.00 26.29 177 GLY A O 1
ATOM 1336 N N . LEU A 1 200 ? 18.987 -5.239 4.633 1.00 24.68 178 LEU A N 1
ATOM 1337 C CA . LEU A 1 200 ? 19.038 -3.887 5.127 1.00 24.24 178 LEU A CA 1
ATOM 1338 C C . LEU A 1 200 ? 20.286 -3.108 4.697 1.00 23.38 178 LEU A C 1
ATOM 1339 O O . LEU A 1 200 ? 20.234 -1.886 4.501 1.00 22.61 178 LEU A O 1
ATOM 1344 N N . ALA A 1 201 ? 21.428 -3.786 4.648 1.00 23.35 179 ALA A N 1
ATOM 1345 C CA . ALA A 1 201 ? 22.713 -3.150 4.345 1.00 23.44 179 ALA A CA 1
ATOM 1346 C C . ALA A 1 201 ? 22.707 -2.267 3.082 1.00 23.48 179 ALA A C 1
ATOM 1347 O O . ALA A 1 201 ? 23.210 -1.134 3.100 1.00 22.98 179 ALA A O 1
ATOM 1349 N N . PRO A 1 202 ? 22.110 -2.749 1.971 1.00 24.68 180 PRO A N 1
ATOM 1350 C CA . PRO A 1 202 ? 22.123 -1.910 0.760 1.00 24.54 180 PRO A CA 1
ATOM 1351 C C . PRO A 1 202 ? 21.359 -0.582 0.861 1.00 24.69 180 PRO A C 1
ATOM 1352 O O . PRO A 1 202 ? 21.639 0.315 0.065 1.00 26.33 180 PRO A O 1
ATOM 1356 N N . ALA A 1 203 ? 20.455 -0.428 1.835 1.00 24.20 181 ALA A N 1
ATOM 1357 C CA . ALA A 1 203 ? 19.691 0.819 2.009 1.00 23.97 181 ALA A CA 1
ATOM 1358 C C . ALA A 1 203 ? 20.361 1.910 2.826 1.00 23.63 181 ALA A C 1
ATOM 1359 O O . ALA A 1 203 ? 19.932 3.057 2.769 1.00 23.33 181 ALA A O 1
ATOM 1361 N N . ALA A 1 204 ? 21.431 1.579 3.548 1.00 23.51 182 ALA A N 1
ATOM 1362 C CA . ALA A 1 204 ? 22.035 2.487 4.521 1.00 23.05 182 ALA A CA 1
ATOM 1363 C C . ALA A 1 204 ? 23.136 3.336 3.892 1.00 23.40 182 ALA A C 1
ATOM 1364 O O . ALA A 1 204 ? 23.766 2.937 2.920 1.00 23.61 182 ALA A O 1
ATOM 1366 N N . THR A 1 205 ? 23.372 4.513 4.458 1.00 23.00 183 THR A N 1
ATOM 1367 C CA . THR A 1 205 ? 24.549 5.311 4.115 1.00 22.35 183 THR A CA 1
ATOM 1368 C C . THR A 1 205 ? 25.744 4.962 5.038 1.00 22.06 183 THR A C 1
ATOM 1369 O O . THR A 1 205 ? 26.880 5.198 4.688 1.00 19.83 183 THR A O 1
ATOM 1373 N N . HIS A 1 206 ? 25.451 4.425 6.224 1.00 22.29 184 HIS A N 1
ATOM 1374 C CA . HIS A 1 206 ? 26.438 4.098 7.255 1.00 21.06 184 HIS A CA 1
ATOM 1375 C C . HIS A 1 206 ? 26.015 2.831 7.936 1.00 21.26 184 HIS A C 1
ATOM 1376 O O . HIS A 1 206 ? 24.858 2.713 8.290 1.00 22.97 184 HIS A O 1
ATOM 1383 N N . ILE A 1 207 ? 26.924 1.871 8.105 1.00 21.96 185 ILE A N 1
ATOM 1384 C CA . ILE A 1 207 ? 26.615 0.661 8.887 1.00 21.33 185 ILE A CA 1
ATOM 1385 C C . ILE A 1 207 ? 27.664 0.448 9.968 1.00 21.67 185 ILE A C 1
ATOM 1386 O O . ILE A 1 207 ? 28.860 0.553 9.694 1.00 20.78 185 ILE A O 1
ATOM 1391 N N . VAL A 1 208 ? 27.216 0.167 11.196 1.00 21.50 186 VAL A N 1
ATOM 1392 C CA . VAL A 1 208 ? 28.131 -0.181 12.273 1.00 21.20 186 VAL A CA 1
ATOM 1393 C C . VAL A 1 208 ? 27.745 -1.579 12.646 1.00 22.33 186 VAL A C 1
ATOM 1394 O O . VAL A 1 208 ? 26.683 -1.788 13.225 1.00 21.41 186 VAL A O 1
ATOM 1398 N N . PHE A 1 209 ? 28.580 -2.535 12.236 1.00 23.03 187 PHE A N 1
ATOM 1399 C CA . PHE A 1 209 ? 28.377 -3.945 12.563 1.00 23.70 187 PHE A CA 1
ATOM 1400 C C . PHE A 1 209 ? 29.039 -4.282 13.915 1.00 24.73 187 PHE A C 1
ATOM 1401 O O . PHE A 1 209 ? 30.096 -3.742 14.250 1.00 24.30 187 PHE A O 1
ATOM 1409 N N . SER A 1 210 ? 28.421 -5.200 14.672 1.00 24.10 188 SER A N 1
ATOM 1410 C CA . SER A 1 210 ? 29.059 -5.782 15.836 1.00 24.58 188 SER A CA 1
ATOM 1411 C C . SER A 1 210 ? 29.985 -6.846 15.290 1.00 24.53 188 SER A C 1
ATOM 1412 O O . SER A 1 210 ? 29.780 -7.351 14.178 1.00 24.50 188 SER A O 1
ATOM 1415 N N . GLU A 1 211 ? 30.998 -7.210 16.058 1.00 25.40 189 GLU A N 1
ATOM 1416 C CA . GLU A 1 211 ? 31.878 -8.277 15.608 1.00 25.71 189 GLU A CA 1
ATOM 1417 C C . GLU A 1 211 ? 31.151 -9.607 15.212 1.00 25.61 189 GLU A C 1
ATOM 1418 O O . GLU A 1 211 ? 31.390 -10.192 14.142 1.00 25.07 189 GLU A O 1
ATOM 1424 N N . PRO A 1 212 ? 30.259 -10.099 16.066 1.00 25.63 190 PRO A N 1
ATOM 1425 C CA . PRO A 1 212 ? 29.535 -11.299 15.676 1.00 25.02 190 PRO A CA 1
ATOM 1426 C C . PRO A 1 212 ? 28.717 -11.186 14.392 1.00 24.49 190 PRO A C 1
ATOM 1427 O O . PRO A 1 212 ? 28.653 -12.141 13.619 1.00 23.24 190 PRO A O 1
ATOM 1431 N N . ALA A 1 213 ? 28.093 -10.037 14.138 1.00 23.68 191 ALA A N 1
ATOM 1432 C CA . ALA A 1 213 ? 27.303 -9.883 12.907 1.00 23.79 191 ALA A CA 1
ATOM 1433 C C . ALA A 1 213 ? 28.217 -9.909 11.669 1.00 23.86 191 ALA A C 1
ATOM 1434 O O . ALA A 1 213 ? 27.945 -10.602 10.676 1.00 23.19 191 ALA A O 1
ATOM 1436 N N . ALA A 1 214 ? 29.320 -9.164 11.753 1.00 23.29 192 ALA A N 1
ATOM 1437 C CA . ALA A 1 214 ? 30.288 -9.095 10.671 1.00 23.34 192 ALA A CA 1
ATOM 1438 C C . ALA A 1 214 ? 30.930 -10.451 10.401 1.00 23.53 192 ALA A C 1
ATOM 1439 O O . ALA A 1 214 ? 31.187 -10.795 9.240 1.00 23.07 192 ALA A O 1
ATOM 1441 N N . THR A 1 215 ? 31.172 -11.210 11.470 1.00 23.33 193 THR A N 1
ATOM 1442 C CA . THR A 1 215 ? 31.715 -12.569 11.370 1.00 24.20 193 THR A CA 1
ATOM 1443 C C . THR A 1 215 ? 30.769 -13.435 10.564 1.00 24.68 193 THR A C 1
ATOM 1444 O O . THR A 1 215 ? 31.180 -14.152 9.673 1.00 25.31 193 THR A O 1
ATOM 1448 N N . ARG A 1 216 ? 29.486 -13.359 10.891 1.00 26.59 194 ARG A N 1
ATOM 1449 C CA . ARG A 1 216 ? 28.519 -14.169 10.197 1.00 28.22 194 ARG A CA 1
ATOM 1450 C C . ARG A 1 216 ? 28.395 -13.785 8.747 1.00 26.60 194 ARG A C 1
ATOM 1451 O O . ARG A 1 216 ? 28.287 -14.649 7.879 1.00 26.25 194 ARG A O 1
ATOM 1459 N N A LEU A 1 217 ? 28.407 -12.483 8.484 0.60 25.61 195 LEU A N 1
ATOM 1460 N N B LEU A 1 217 ? 28.383 -12.483 8.474 0.40 26.02 195 LEU A N 1
ATOM 1461 C CA A LEU A 1 217 ? 28.188 -11.982 7.135 0.60 25.51 195 LEU A CA 1
ATOM 1462 C CA B LEU A 1 217 ? 28.213 -12.000 7.105 0.40 25.72 195 LEU A CA 1
ATOM 1463 C C A LEU A 1 217 ? 29.351 -12.302 6.194 0.60 25.59 195 LEU A C 1
ATOM 1464 C C B LEU A 1 217 ? 29.363 -12.383 6.195 0.40 25.74 195 LEU A C 1
ATOM 1465 O O A LEU A 1 217 ? 29.123 -12.573 5.014 0.60 25.50 195 LEU A O 1
ATOM 1466 O O B LEU A 1 217 ? 29.145 -12.754 5.041 0.40 25.78 195 LEU A O 1
ATOM 1475 N N . THR A 1 218 ? 30.583 -12.273 6.713 1.00 25.77 196 THR A N 1
ATOM 1476 C CA . THR A 1 218 ? 31.791 -12.444 5.908 1.00 25.97 196 THR A CA 1
ATOM 1477 C C . THR A 1 218 ? 32.334 -13.826 5.995 1.00 26.80 196 THR A C 1
ATOM 1478 O O . THR A 1 218 ? 33.076 -14.273 5.118 1.00 26.92 196 THR A O 1
ATOM 1482 N N . GLY A 1 219 ? 31.982 -14.508 7.070 1.00 27.42 197 GLY A N 1
ATOM 1483 C CA . GLY A 1 219 ? 32.545 -15.802 7.354 1.00 27.43 197 GLY A CA 1
ATOM 1484 C C . GLY A 1 219 ? 34.032 -15.779 7.686 1.00 27.86 197 GLY A C 1
ATOM 1485 O O . GLY A 1 219 ? 34.689 -16.821 7.573 1.00 27.27 197 GLY A O 1
ATOM 1486 N N . LEU A 1 220 ? 34.565 -14.622 8.090 1.00 27.81 198 LEU A N 1
ATOM 1487 C CA . LEU A 1 220 ? 35.964 -14.517 8.498 1.00 28.55 198 LEU A CA 1
ATOM 1488 C C . LEU A 1 220 ? 36.067 -14.373 9.999 1.00 29.63 198 LEU A C 1
ATOM 1489 O O . LEU A 1 220 ? 35.093 -14.111 10.686 1.00 30.42 198 LEU A O 1
ATOM 1494 N N . GLU A 1 221 ? 37.271 -14.514 10.512 1.00 30.61 199 GLU A N 1
ATOM 1495 C CA . GLU A 1 221 ? 37.450 -14.626 11.953 1.00 31.91 199 GLU A CA 1
ATOM 1496 C C . GLU A 1 221 ? 37.929 -13.326 12.594 1.00 30.43 199 GLU A C 1
ATOM 1497 O O . GLU A 1 221 ? 37.494 -12.986 13.676 1.00 30.48 199 GLU A O 1
ATOM 1503 N N . THR A 1 222 ? 38.820 -12.614 11.921 1.00 29.17 200 THR A N 1
ATOM 1504 C CA . THR A 1 222 ? 39.495 -11.461 12.502 1.00 28.79 200 THR A CA 1
ATOM 1505 C C . THR A 1 222 ? 38.913 -10.187 11.928 1.00 27.50 200 THR A C 1
ATOM 1506 O O . THR A 1 222 ? 38.795 -10.061 10.719 1.00 26.29 200 THR A O 1
ATOM 1510 N N . VAL A 1 223 ? 38.573 -9.247 12.799 1.00 26.23 201 VAL A N 1
ATOM 1511 C CA . VAL A 1 223 ? 37.811 -8.090 12.407 1.00 26.04 201 VAL A CA 1
ATOM 1512 C C . VAL A 1 223 ? 38.508 -7.281 11.320 1.00 25.97 201 VAL A C 1
ATOM 1513 O O . VAL A 1 223 ? 37.865 -6.921 10.339 1.00 24.24 201 VAL A O 1
ATOM 1517 N N . LYS A 1 224 ? 39.820 -7.078 11.438 1.00 26.05 202 LYS A N 1
ATOM 1518 C CA . LYS A 1 224 ? 40.520 -6.270 10.437 1.00 26.74 202 LYS A CA 1
ATOM 1519 C C . LYS A 1 224 ? 40.401 -6.867 9.035 1.00 25.70 202 LYS A C 1
ATOM 1520 O O . LYS A 1 224 ? 40.470 -6.125 8.054 1.00 25.03 202 LYS A O 1
ATOM 1526 N N . ASP A 1 225 ? 40.282 -8.200 8.957 1.00 25.26 203 ASP A N 1
ATOM 1527 C CA . ASP A 1 225 ? 40.120 -8.913 7.683 1.00 24.87 203 ASP A CA 1
ATOM 1528 C C . ASP A 1 225 ? 38.712 -8.795 7.103 1.00 24.12 203 ASP A C 1
ATOM 1529 O O . ASP A 1 225 ? 38.479 -9.144 5.947 1.00 23.32 203 ASP A O 1
ATOM 1542 N N . LEU A 1 227 ? 36.888 -5.889 7.034 1.00 21.41 205 LEU A N 1
ATOM 1543 C CA . LEU A 1 227 ? 36.658 -4.590 6.438 1.00 21.72 205 LEU A CA 1
ATOM 1544 C C . LEU A 1 227 ? 36.930 -4.562 4.920 1.00 21.42 205 LEU A C 1
ATOM 1545 O O . LEU A 1 227 ? 36.161 -3.929 4.177 1.00 22.07 205 LEU A O 1
ATOM 1550 N N . PRO A 1 228 ? 38.024 -5.190 4.444 1.00 19.73 206 PRO A N 1
ATOM 1551 C CA . PRO A 1 228 ? 38.199 -5.243 2.992 1.00 20.53 206 PRO A CA 1
ATOM 1552 C C . PRO A 1 228 ? 37.015 -5.834 2.206 1.00 20.70 206 PRO A C 1
ATOM 1553 O O . PRO A 1 228 ? 36.639 -5.278 1.168 1.00 19.85 206 PRO A O 1
ATOM 1557 N N . VAL A 1 229 ? 36.416 -6.906 2.736 1.00 21.15 207 VAL A N 1
ATOM 1558 C CA . VAL A 1 229 ? 35.322 -7.584 2.063 1.00 20.97 207 VAL A CA 1
ATOM 1559 C C . VAL A 1 229 ? 34.049 -6.743 2.172 1.00 20.80 207 VAL A C 1
ATOM 1560 O O . VAL A 1 229 ? 33.320 -6.606 1.209 1.00 20.31 207 VAL A O 1
ATOM 1564 N N . LEU A 1 230 ? 33.798 -6.174 3.349 1.00 19.54 208 LEU A N 1
ATOM 1565 C CA . LEU A 1 230 ? 32.587 -5.433 3.574 1.00 20.46 208 LEU A CA 1
ATOM 1566 C C . LEU A 1 230 ? 32.629 -4.120 2.764 1.00 20.25 208 LEU A C 1
ATOM 1567 O O . LEU A 1 230 ? 31.619 -3.713 2.211 1.00 22.60 208 LEU A O 1
ATOM 1572 N N . HIS A 1 231 ? 33.790 -3.491 2.659 1.00 19.69 209 HIS A N 1
ATOM 1573 C CA . HIS A 1 231 ? 33.907 -2.331 1.808 1.00 20.59 209 HIS A CA 1
ATOM 1574 C C . HIS A 1 231 ? 33.611 -2.660 0.326 1.00 20.23 209 HIS A C 1
ATOM 1575 O O . HIS A 1 231 ? 32.907 -1.940 -0.355 1.00 20.77 209 HIS A O 1
ATOM 1582 N N . ALA A 1 232 ? 34.184 -3.751 -0.155 1.00 20.38 210 ALA A N 1
ATOM 1583 C CA . ALA A 1 232 ? 34.039 -4.156 -1.534 1.00 19.75 210 ALA A CA 1
ATOM 1584 C C . ALA A 1 232 ? 32.582 -4.442 -1.842 1.00 19.54 210 ALA A C 1
ATOM 1585 O O . ALA A 1 232 ? 32.128 -4.120 -2.924 1.00 19.98 210 ALA A O 1
ATOM 1587 N N . ARG A 1 233 ? 31.863 -5.047 -0.901 1.00 19.73 211 ARG A N 1
ATOM 1588 C CA . ARG A 1 233 ? 30.444 -5.349 -1.074 1.00 19.86 211 ARG A CA 1
ATOM 1589 C C . ARG A 1 233 ? 29.548 -4.093 -1.108 1.00 19.88 211 ARG A C 1
ATOM 1590 O O . ARG A 1 233 ? 28.560 -4.063 -1.819 1.00 20.24 211 ARG A O 1
ATOM 1598 N N . TYR A 1 234 ? 29.910 -3.104 -0.313 1.00 20.59 212 TYR A N 1
ATOM 1599 C CA . TYR A 1 234 ? 29.147 -1.875 -0.103 1.00 21.14 212 TYR A CA 1
ATOM 1600 C C . TYR A 1 234 ? 30.064 -0.641 -0.257 1.00 21.58 212 TYR A C 1
ATOM 1601 O O . TYR A 1 234 ? 30.259 0.124 0.696 1.00 21.69 212 TYR A O 1
ATOM 1610 N N . PRO A 1 235 ? 30.681 -0.475 -1.441 1.00 21.70 213 PRO A N 1
ATOM 1611 C CA . PRO A 1 235 ? 31.793 0.462 -1.559 1.00 22.05 213 PRO A CA 1
ATOM 1612 C C . PRO A 1 235 ? 31.444 1.947 -1.406 1.00 22.55 213 PRO A C 1
ATOM 1613 O O . PRO A 1 235 ? 32.319 2.749 -1.140 1.00 22.44 213 PRO A O 1
ATOM 1617 N N . GLN A 1 236 ? 30.175 2.280 -1.560 1.00 24.12 214 GLN A N 1
ATOM 1618 C CA . GLN A 1 236 ? 29.687 3.654 -1.430 1.00 25.15 214 GLN A CA 1
ATOM 1619 C C . GLN A 1 236 ? 29.121 3.938 -0.031 1.00 24.28 214 GLN A C 1
ATOM 1620 O O . GLN A 1 236 ? 28.534 4.997 0.198 1.00 23.64 214 GLN A O 1
ATOM 1626 N N . THR A 1 237 ? 29.366 3.030 0.907 1.00 22.28 215 THR A N 1
ATOM 1627 C CA . THR A 1 237 ? 28.792 3.073 2.235 1.00 21.98 215 THR A CA 1
ATOM 1628 C C . THR A 1 237 ? 29.916 3.228 3.255 1.00 22.24 215 THR A C 1
ATOM 1629 O O . THR A 1 237 ? 30.973 2.584 3.116 1.00 23.13 215 THR A O 1
ATOM 1633 N N . PHE A 1 238 ? 29.708 4.076 4.266 1.00 21.65 216 PHE A N 1
ATOM 1634 C CA . PHE A 1 238 ? 30.518 4.042 5.491 1.00 21.59 216 PHE A CA 1
ATOM 1635 C C . PHE A 1 238 ? 30.304 2.701 6.237 1.00 22.02 216 PHE A C 1
ATOM 1636 O O . PHE A 1 238 ? 29.170 2.342 6.566 1.00 21.90 216 PHE A O 1
ATOM 1644 N N . ILE A 1 239 ? 31.392 1.954 6.482 1.00 21.05 217 ILE A N 1
ATOM 1645 C CA . ILE A 1 239 ? 31.315 0.675 7.182 1.00 21.31 217 ILE A CA 1
ATOM 1646 C C . ILE A 1 239 ? 32.261 0.644 8.377 1.00 21.15 217 ILE A C 1
ATOM 1647 O O . ILE A 1 239 ? 33.461 0.836 8.222 1.00 19.51 217 ILE A O 1
ATOM 1652 N N . ALA A 1 240 ? 31.707 0.380 9.556 1.00 20.90 218 ALA A N 1
ATOM 1653 C CA . ALA A 1 240 ? 32.494 0.167 10.755 1.00 21.72 218 ALA A CA 1
ATOM 1654 C C . ALA A 1 240 ? 32.196 -1.212 11.358 1.00 22.24 218 ALA A C 1
ATOM 1655 O O . ALA A 1 240 ? 31.085 -1.715 11.248 1.00 21.76 218 ALA A O 1
ATOM 1657 N N . VAL A 1 241 ? 33.199 -1.821 11.969 1.00 22.99 219 VAL A N 1
ATOM 1658 C CA . VAL A 1 241 ? 32.972 -3.001 12.791 1.00 23.55 219 VAL A CA 1
ATOM 1659 C C . VAL A 1 241 ? 33.534 -2.695 14.165 1.00 24.51 219 VAL A C 1
ATOM 1660 O O . VAL A 1 241 ? 34.723 -2.331 14.280 1.00 25.49 219 VAL A O 1
ATOM 1664 N N . THR A 1 242 ? 32.686 -2.804 15.195 1.00 25.61 220 THR A N 1
ATOM 1665 C CA . THR A 1 242 ? 33.141 -2.588 16.590 1.00 25.44 220 THR A CA 1
ATOM 1666 C C . THR A 1 242 ? 33.599 -3.909 17.185 1.00 25.64 220 THR A C 1
ATOM 1667 O O . THR A 1 242 ? 33.074 -4.971 16.826 1.00 24.96 220 THR A O 1
ATOM 1671 N N . ALA A 1 243 ? 34.598 -3.835 18.074 1.00 26.03 221 ALA A N 1
ATOM 1672 C CA . ALA A 1 243 ? 35.196 -5.015 18.712 1.00 26.78 221 ALA A CA 1
ATOM 1673 C C . ALA A 1 243 ? 35.346 -4.815 20.226 1.00 27.60 221 ALA A C 1
ATOM 1674 O O . ALA A 1 243 ? 36.269 -5.334 20.842 1.00 29.75 221 ALA A O 1
ATOM 1676 N N . GLY A 1 244 ? 34.422 -4.058 20.826 1.00 28.17 222 GLY A N 1
ATOM 1677 C CA . GLY A 1 244 ? 34.479 -3.718 22.251 1.00 27.20 222 GLY A CA 1
ATOM 1678 C C . GLY A 1 244 ? 35.795 -3.125 22.698 1.00 27.25 222 GLY A C 1
ATOM 1679 O O . GLY A 1 244 ? 36.291 -2.155 22.132 1.00 27.19 222 GLY A O 1
ATOM 1680 N N . PRO A 1 245 ? 36.409 -3.730 23.712 1.00 27.09 223 PRO A N 1
ATOM 1681 C CA . PRO A 1 245 ? 37.674 -3.154 24.195 1.00 26.88 223 PRO A CA 1
ATOM 1682 C C . PRO A 1 245 ? 38.803 -3.207 23.197 1.00 26.37 223 PRO A C 1
ATOM 1683 O O . PRO A 1 245 ? 39.814 -2.537 23.413 1.00 26.98 223 PRO A O 1
ATOM 1687 N N . ALA A 1 246 ? 38.636 -3.965 22.108 1.00 26.46 224 ALA A N 1
ATOM 1688 C CA . ALA A 1 246 ? 39.650 -4.086 21.055 1.00 26.40 224 ALA A CA 1
ATOM 1689 C C . ALA A 1 246 ? 39.599 -2.951 19.999 1.00 26.56 224 ALA A C 1
ATOM 1690 O O . ALA A 1 246 ? 40.490 -2.849 19.124 1.00 26.31 224 ALA A O 1
ATOM 1692 N N . GLY A 1 247 ? 38.589 -2.084 20.104 1.00 26.45 225 GLY A N 1
ATOM 1693 C CA . GLY A 1 247 ? 38.528 -0.876 19.304 1.00 26.13 225 GLY A CA 1
ATOM 1694 C C . GLY A 1 247 ? 37.519 -1.006 18.173 1.00 25.48 225 GLY A C 1
ATOM 1695 O O . GLY A 1 247 ? 36.586 -1.802 18.223 1.00 25.91 225 GLY A O 1
ATOM 1696 N N . CYS A 1 248 ? 37.747 -0.229 17.133 1.00 25.18 226 CYS A N 1
ATOM 1697 C CA . CYS A 1 248 ? 36.809 -0.087 16.011 1.00 24.51 226 CYS A CA 1
ATOM 1698 C C . CYS A 1 248 ? 37.593 0.128 14.710 1.00 24.08 226 CYS A C 1
ATOM 1699 O O . CYS A 1 248 ? 38.465 0.986 14.643 1.00 22.76 226 CYS A O 1
ATOM 1702 N N . TRP A 1 249 ? 37.301 -0.700 13.710 1.00 23.26 227 TRP A N 1
ATOM 1703 C CA . TRP A 1 249 ? 37.869 -0.589 12.380 1.00 23.58 227 TRP A CA 1
ATOM 1704 C C . TRP A 1 249 ? 36.815 -0.062 11.442 1.00 23.67 227 TRP A C 1
ATOM 1705 O O . TRP A 1 249 ? 35.658 -0.424 11.571 1.00 24.02 227 TRP A O 1
ATOM 1716 N N . TRP A 1 250 ? 37.196 0.804 10.504 1.00 22.92 228 TRP A N 1
ATOM 1717 C CA . TRP A 1 250 ? 36.198 1.308 9.541 1.00 23.38 228 TRP A CA 1
ATOM 1718 C C . TRP A 1 250 ? 36.818 1.697 8.220 1.00 23.27 228 TRP A C 1
ATOM 1719 O O . TRP A 1 250 ? 38.042 1.917 8.113 1.00 22.48 228 TRP A O 1
ATOM 1730 N N . THR A 1 251 ? 35.931 1.785 7.228 1.00 23.43 229 THR A N 1
ATOM 1731 C CA . THR A 1 251 ? 36.231 2.318 5.914 1.00 23.04 229 THR A CA 1
ATOM 1732 C C . THR A 1 251 ? 35.198 3.403 5.557 1.00 23.72 229 THR A C 1
ATOM 1733 O O . THR A 1 251 ? 33.990 3.280 5.811 1.00 21.69 229 THR A O 1
ATOM 1737 N N . GLU A 1 252 ? 35.698 4.481 4.959 1.00 24.42 230 GLU A N 1
ATOM 1738 C CA . GLU A 1 252 ? 34.850 5.543 4.447 1.00 24.02 230 GLU A CA 1
ATOM 1739 C C . GLU A 1 252 ? 34.203 5.131 3.132 1.00 24.61 230 GLU A C 1
ATOM 1740 O O . GLU A 1 252 ? 34.712 4.252 2.416 1.00 23.74 230 GLU A O 1
ATOM 1746 N N . ALA A 1 253 ? 33.112 5.819 2.784 1.00 24.73 231 ALA A N 1
ATOM 1747 C CA . ALA A 1 253 ? 32.520 5.716 1.458 1.00 26.06 231 ALA A CA 1
ATOM 1748 C C . ALA A 1 253 ? 33.568 5.959 0.397 1.00 26.98 231 ALA A C 1
ATOM 1749 O O . ALA A 1 253 ? 34.418 6.812 0.572 1.00 26.97 231 ALA A O 1
ATOM 1751 N N A ASP A 1 254 ? 33.503 5.146 -0.653 0.50 26.72 232 ASP A N 1
ATOM 1752 N N B ASP A 1 254 ? 33.498 5.216 -0.706 0.50 27.41 232 ASP A N 1
ATOM 1753 C CA A ASP A 1 254 ? 34.286 5.283 -1.878 0.50 26.77 232 ASP A CA 1
ATOM 1754 C CA B ASP A 1 254 ? 34.368 5.397 -1.888 0.50 27.42 232 ASP A CA 1
ATOM 1755 C C A ASP A 1 254 ? 35.813 5.132 -1.716 0.50 26.95 232 ASP A C 1
ATOM 1756 C C B ASP A 1 254 ? 35.868 5.336 -1.599 0.50 27.43 232 ASP A C 1
ATOM 1757 O O A ASP A 1 254 ? 36.545 5.464 -2.643 0.50 27.62 232 ASP A O 1
ATOM 1758 O O B ASP A 1 254 ? 36.645 5.987 -2.281 0.50 27.88 232 ASP A O 1
ATOM 1767 N N . ASP A 1 255 ? 36.288 4.590 -0.586 1.00 27.28 233 ASP A N 1
ATOM 1768 C CA . ASP A 1 255 ? 37.726 4.415 -0.334 1.00 26.67 233 ASP A CA 1
ATOM 1769 C C . ASP A 1 255 ? 37.990 3.154 0.486 1.00 25.88 233 ASP A C 1
ATOM 1770 O O . ASP A 1 255 ? 37.417 3.001 1.546 1.00 25.90 233 ASP A O 1
ATOM 1775 N N . PRO A 1 256 ? 38.897 2.277 0.023 1.00 25.47 234 PRO A N 1
ATOM 1776 C CA . PRO A 1 256 ? 39.150 1.028 0.769 1.00 24.92 234 PRO A CA 1
ATOM 1777 C C . PRO A 1 256 ? 40.136 1.118 1.921 1.00 24.74 234 PRO A C 1
ATOM 1778 O O . PRO A 1 256 ? 40.365 0.113 2.574 1.00 24.82 234 PRO A O 1
ATOM 1782 N N . THR A 1 257 ? 40.739 2.286 2.163 1.00 24.51 235 THR A N 1
ATOM 1783 C CA . THR A 1 257 ? 41.617 2.447 3.300 1.00 24.02 235 THR A CA 1
ATOM 1784 C C . THR A 1 257 ? 40.923 2.075 4.599 1.00 23.24 235 THR A C 1
ATOM 1785 O O . THR A 1 257 ? 39.853 2.610 4.905 1.00 23.84 235 THR A O 1
ATOM 1789 N N . VAL A 1 258 ? 41.513 1.129 5.327 1.00 22.43 236 VAL A N 1
ATOM 1790 C CA . VAL A 1 258 ? 40.994 0.671 6.614 1.00 23.18 236 VAL A CA 1
ATOM 1791 C C . VAL A 1 258 ? 41.598 1.533 7.735 1.00 23.28 236 VAL A C 1
ATOM 1792 O O . VAL A 1 258 ? 42.806 1.646 7.865 1.00 22.72 236 VAL A O 1
ATOM 1796 N N . HIS A 1 259 ? 40.732 2.162 8.525 1.00 22.87 237 HIS A N 1
ATOM 1797 C CA . HIS A 1 259 ? 41.144 2.997 9.664 1.00 22.73 237 HIS A CA 1
ATOM 1798 C C . HIS A 1 259 ? 40.843 2.239 10.915 1.00 23.10 237 HIS A C 1
ATOM 1799 O O . HIS A 1 259 ? 39.935 1.408 10.956 1.00 20.63 237 HIS A O 1
ATOM 1806 N N . PHE A 1 260 ? 41.582 2.568 11.959 1.00 23.03 238 PHE A N 1
ATOM 1807 C CA . PHE A 1 260 ? 41.424 1.943 13.240 1.00 23.18 238 PHE A CA 1
ATOM 1808 C C . PHE A 1 260 ? 41.476 3.006 14.339 1.00 24.32 238 PHE A C 1
ATOM 1809 O O . PHE A 1 260 ? 42.283 3.958 14.284 1.00 23.92 238 PHE A O 1
ATOM 1817 N N . GLN A 1 261 ? 40.625 2.812 15.341 1.00 24.18 239 GLN A N 1
ATOM 1818 C CA . GLN A 1 261 ? 40.606 3.663 16.522 1.00 24.74 239 GLN A CA 1
ATOM 1819 C C . GLN A 1 261 ? 40.516 2.800 17.770 1.00 24.38 239 GLN A C 1
ATOM 1820 O O . GLN A 1 261 ? 39.587 2.035 17.950 1.00 24.33 239 GLN A O 1
ATOM 1826 N N A THR A 1 262 ? 41.503 2.930 18.641 0.50 25.54 240 THR A N 1
ATOM 1827 N N B THR A 1 262 ? 41.523 2.932 18.631 0.50 25.00 240 THR A N 1
ATOM 1828 C CA A THR A 1 262 ? 41.483 2.204 19.890 0.50 25.81 240 THR A CA 1
ATOM 1829 C CA B THR A 1 262 ? 41.543 2.272 19.931 0.50 24.72 240 THR A CA 1
ATOM 1830 C C A THR A 1 262 ? 40.445 2.855 20.797 0.50 26.44 240 THR A C 1
ATOM 1831 C C B THR A 1 262 ? 40.408 2.851 20.776 0.50 25.84 240 THR A C 1
ATOM 1832 O O A THR A 1 262 ? 40.080 4.017 20.600 0.50 26.66 240 THR A O 1
ATOM 1833 O O B THR A 1 262 ? 39.945 3.966 20.528 0.50 25.95 240 THR A O 1
ATOM 1840 N N . THR A 1 263 ? 39.963 2.100 21.771 1.00 26.72 241 THR A N 1
ATOM 1841 C CA . THR A 1 263 ? 39.044 2.629 22.746 1.00 27.61 241 THR A CA 1
ATOM 1842 C C . THR A 1 263 ? 39.735 2.802 24.103 1.00 29.03 241 THR A C 1
ATOM 1843 O O . THR A 1 263 ? 40.876 2.369 24.314 1.00 27.70 241 THR A O 1
ATOM 1855 N N . GLN A 1 265 ? 40.328 2.142 27.885 1.00 27.45 243 GLN A N 1
ATOM 1856 C CA . GLN A 1 265 ? 40.245 0.970 28.709 1.00 27.86 243 GLN A CA 1
ATOM 1857 C C . GLN A 1 265 ? 39.627 1.293 30.072 1.00 27.80 243 GLN A C 1
ATOM 1858 O O . GLN A 1 265 ? 40.023 2.244 30.743 1.00 28.87 243 GLN A O 1
ATOM 1864 N N . VAL A 1 266 ? 38.605 0.539 30.432 1.00 26.78 244 VAL A N 1
ATOM 1865 C CA . VAL A 1 266 ? 37.882 0.779 31.642 1.00 26.50 244 VAL A CA 1
ATOM 1866 C C . VAL A 1 266 ? 37.677 -0.587 32.288 1.00 27.72 244 VAL A C 1
ATOM 1867 O O . VAL A 1 266 ? 37.913 -1.613 31.661 1.00 27.16 244 VAL A O 1
ATOM 1871 N N . GLU A 1 267 ? 37.207 -0.600 33.517 1.00 28.98 245 GLU A N 1
ATOM 1872 C CA . GLU A 1 267 ? 36.762 -1.845 34.083 1.00 30.24 245 GLU A CA 1
ATOM 1873 C C . GLU A 1 267 ? 35.350 -2.120 33.629 1.00 30.42 245 GLU A C 1
ATOM 1874 O O . GLU A 1 267 ? 34.458 -1.383 33.994 1.00 31.60 245 GLU A O 1
ATOM 1880 N N . ALA A 1 268 ? 35.164 -3.194 32.863 1.00 30.18 246 ALA A N 1
ATOM 1881 C CA . ALA A 1 268 ? 33.866 -3.560 32.302 1.00 29.68 246 ALA A CA 1
ATOM 1882 C C . ALA A 1 268 ? 32.935 -4.192 33.329 1.00 29.68 246 ALA A C 1
ATOM 1883 O O . ALA A 1 268 ? 32.722 -5.423 33.294 1.00 32.41 246 ALA A O 1
ATOM 1885 N N . VAL A 1 269 ? 32.299 -3.359 34.148 1.00 27.85 247 VAL A N 1
ATOM 1886 C CA . VAL A 1 269 ? 31.295 -3.816 35.123 1.00 25.81 247 VAL A CA 1
ATOM 1887 C C . VAL A 1 269 ? 30.046 -4.462 34.474 1.00 25.10 247 VAL A C 1
ATOM 1888 O O . VAL A 1 269 ? 29.538 -5.502 34.942 1.00 24.68 247 VAL A O 1
ATOM 1892 N N . ASP A 1 270 ? 29.540 -3.830 33.428 1.00 22.84 248 ASP A N 1
ATOM 1893 C CA . ASP A 1 270 ? 28.336 -4.290 32.742 1.00 23.60 248 ASP A CA 1
ATOM 1894 C C . ASP A 1 270 ? 28.356 -3.777 31.318 1.00 22.70 248 ASP A C 1
ATOM 1895 O O . ASP A 1 270 ? 28.149 -2.602 31.076 1.00 23.04 248 ASP A O 1
ATOM 1900 N N . THR A 1 271 ? 28.633 -4.665 30.370 1.00 22.29 249 THR A N 1
ATOM 1901 C CA . THR A 1 271 ? 28.722 -4.268 28.973 1.00 22.67 249 THR A CA 1
ATOM 1902 C C . THR A 1 271 ? 27.350 -4.303 28.274 1.00 22.46 249 THR A C 1
ATOM 1903 O O . THR A 1 271 ? 27.250 -3.974 27.126 1.00 22.99 249 THR A O 1
ATOM 1907 N N . LEU A 1 272 ? 26.283 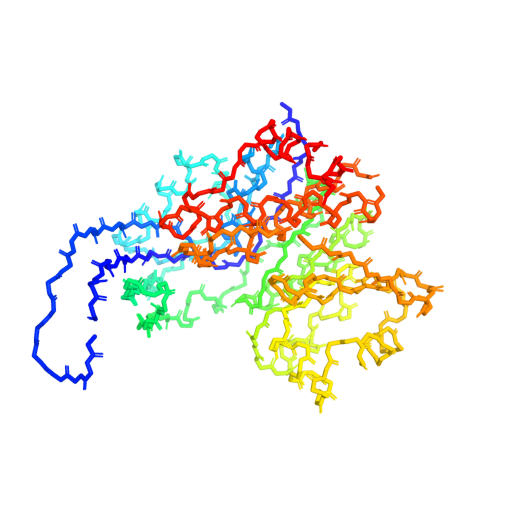-4.670 28.981 1.00 22.70 250 LEU A N 1
ATOM 1908 C CA . LEU A 1 272 ? 24.946 -4.662 28.369 1.00 21.74 250 LEU A CA 1
ATOM 1909 C C . LEU A 1 272 ? 24.638 -3.266 27.840 1.00 21.71 250 LEU A C 1
ATOM 1910 O O . LEU A 1 272 ? 24.807 -2.297 28.560 1.00 20.42 250 LEU A O 1
ATOM 1915 N N . ALA A 1 273 ? 24.227 -3.167 26.571 1.00 21.82 251 ALA A N 1
ATOM 1916 C CA . ALA A 1 273 ? 23.855 -1.872 25.926 1.00 21.92 251 ALA A CA 1
ATOM 1917 C C . ALA A 1 273 ? 25.026 -1.004 25.442 1.00 22.15 251 ALA A C 1
ATOM 1918 O O . ALA A 1 273 ? 24.810 0.104 24.967 1.00 23.72 251 ALA A O 1
ATOM 1920 N N . ALA A 1 274 ? 26.258 -1.480 25.595 1.00 22.18 252 ALA A N 1
ATOM 1921 C CA . ALA A 1 274 ? 27.458 -0.704 25.255 1.00 21.74 252 ALA A CA 1
ATOM 1922 C C . ALA A 1 274 ? 27.406 -0.303 23.781 1.00 21.66 252 ALA A C 1
ATOM 1923 O O . ALA A 1 274 ? 27.547 0.861 23.433 1.00 21.31 252 ALA A O 1
ATOM 1925 N N . GLY A 1 275 ? 27.128 -1.285 22.932 1.00 22.95 253 GLY A N 1
ATOM 1926 C CA . GLY A 1 275 ? 26.993 -1.079 21.467 1.00 22.80 253 GLY A CA 1
ATOM 1927 C C . GLY A 1 275 ? 25.893 -0.107 21.122 1.00 22.55 253 GLY A C 1
ATOM 1928 O O . GLY A 1 275 ? 26.040 0.728 20.247 1.00 21.29 253 GLY A O 1
ATOM 1929 N N . ASP A 1 276 ? 24.792 -0.175 21.852 1.00 22.98 254 ASP A N 1
ATOM 1930 C CA . ASP A 1 276 ? 23.692 0.778 21.676 1.00 22.81 254 ASP A CA 1
ATOM 1931 C C . ASP A 1 276 ? 24.065 2.220 22.015 1.00 22.94 254 ASP A C 1
ATOM 1932 O O . ASP A 1 276 ? 23.686 3.175 21.319 1.00 21.48 254 ASP A O 1
ATOM 1937 N N . ILE A 1 277 ? 24.800 2.390 23.096 1.00 21.65 255 ILE A N 1
ATOM 1938 C CA . ILE A 1 277 ? 25.273 3.719 23.435 1.00 21.62 255 ILE A CA 1
ATOM 1939 C C . ILE A 1 277 ? 26.202 4.205 22.325 1.00 21.95 255 ILE A C 1
ATOM 1940 O O . ILE A 1 277 ? 26.155 5.384 21.947 1.00 21.14 255 ILE A O 1
ATOM 1945 N N . PHE A 1 278 ? 27.069 3.319 21.829 1.00 22.02 256 PHE A N 1
ATOM 1946 C CA . PHE A 1 278 ? 27.943 3.627 20.695 1.00 22.38 256 PHE A CA 1
ATOM 1947 C C . PHE A 1 278 ? 27.128 4.103 19.501 1.00 22.81 256 PHE A C 1
ATOM 1948 O O . PHE A 1 278 ? 27.408 5.146 18.958 1.00 24.09 256 PHE A O 1
ATOM 1956 N N . HIS A 1 279 ? 26.121 3.328 19.107 1.00 22.34 257 HIS A N 1
ATOM 1957 C CA . HIS A 1 279 ? 25.344 3.635 17.894 1.00 22.31 257 HIS A CA 1
ATOM 1958 C C . HIS A 1 279 ? 24.572 4.944 17.967 1.00 21.04 257 HIS A C 1
ATOM 1959 O O . HIS A 1 279 ? 24.534 5.719 17.002 1.00 20.85 257 HIS A O 1
ATOM 1966 N N . GLY A 1 280 ? 23.947 5.185 19.105 1.00 20.48 258 GLY A N 1
ATOM 1967 C CA . GLY A 1 280 ? 23.192 6.403 19.309 1.00 20.11 258 GLY A CA 1
ATOM 1968 C C . GLY A 1 280 ? 24.120 7.611 19.267 1.00 21.18 258 GLY A C 1
ATOM 1969 O O . GLY A 1 280 ? 23.771 8.613 18.671 1.00 20.84 258 GLY A O 1
ATOM 1970 N N . THR A 1 281 ? 25.283 7.526 19.918 1.00 20.36 259 THR A N 1
ATOM 1971 C CA . THR A 1 281 ? 26.261 8.624 19.901 1.00 20.97 259 THR A CA 1
ATOM 1972 C C . THR A 1 281 ? 26.722 8.873 18.475 1.00 20.03 259 THR A C 1
ATOM 1973 O O . THR A 1 281 ? 26.846 10.018 18.025 1.00 20.57 259 THR A O 1
ATOM 1977 N N . PHE A 1 282 ? 26.956 7.787 17.746 1.00 21.31 260 PHE A N 1
ATOM 1978 C CA . PHE A 1 282 ? 27.468 7.866 16.404 1.00 21.85 260 PHE A CA 1
ATOM 1979 C C . PHE A 1 282 ? 26.447 8.495 15.483 1.00 21.98 260 PHE A C 1
ATOM 1980 O O . PHE A 1 282 ? 26.773 9.314 14.658 1.00 21.98 260 PHE A O 1
ATOM 1988 N N . ALA A 1 283 ? 25.197 8.086 15.626 1.00 21.27 261 ALA A N 1
ATOM 1989 C CA . ALA A 1 283 ? 24.106 8.649 14.880 1.00 20.74 261 ALA A CA 1
ATOM 1990 C C . ALA A 1 283 ? 23.920 10.143 15.137 1.00 21.06 261 ALA A C 1
ATOM 1991 O O . ALA A 1 283 ? 23.769 10.926 14.195 1.00 21.19 261 ALA A O 1
ATOM 1993 N N . LEU A 1 284 ? 23.966 10.545 16.400 1.00 20.69 262 LEU A N 1
ATOM 1994 C CA . LEU A 1 284 ? 23.998 11.950 16.720 1.00 21.19 262 LEU A CA 1
ATOM 1995 C C . LEU A 1 284 ? 25.223 12.658 16.131 1.00 21.04 262 LEU A C 1
ATOM 1996 O O . LEU A 1 284 ? 25.060 13.723 15.566 1.00 20.89 262 LEU A O 1
ATOM 2001 N N . ALA A 1 285 ? 26.417 12.075 16.233 1.00 20.97 263 ALA A N 1
ATOM 2002 C CA . ALA A 1 285 ? 27.633 12.705 15.649 1.00 22.04 263 ALA A CA 1
ATOM 2003 C C . ALA A 1 285 ? 27.469 12.955 14.127 1.00 22.11 263 ALA A C 1
ATOM 2004 O O . ALA A 1 285 ? 27.871 13.994 13.599 1.00 21.20 263 ALA A O 1
ATOM 2014 N N . ALA A 1 287 ? 24.480 13.346 12.549 1.00 21.87 265 ALA A N 1
ATOM 2015 C CA . ALA A 1 287 ? 23.481 14.407 12.433 1.00 22.21 265 ALA A CA 1
ATOM 2016 C C . ALA A 1 287 ? 24.166 15.775 12.656 1.00 22.64 265 ALA A C 1
ATOM 2017 O O . ALA A 1 287 ? 23.868 16.781 11.972 1.00 22.34 265 ALA A O 1
ATOM 2019 N N . GLU A 1 288 ? 25.157 15.791 13.545 1.00 22.31 266 GLU A N 1
ATOM 2020 C CA . GLU A 1 288 ? 25.967 16.979 13.792 1.00 22.61 266 GLU A CA 1
ATOM 2021 C C . GLU A 1 288 ? 27.045 17.302 12.724 1.00 22.94 266 GLU A C 1
ATOM 2022 O O . GLU A 1 288 ? 27.669 18.338 12.823 1.00 22.24 266 GLU A O 1
ATOM 2028 N N . GLY A 1 289 ? 27.303 16.398 11.776 1.00 23.48 267 GLY A N 1
ATOM 2029 C CA . GLY A 1 289 ? 28.269 16.613 10.730 1.00 24.00 267 GLY A CA 1
ATOM 2030 C C . GLY A 1 289 ? 29.700 16.399 11.186 1.00 25.13 267 GLY A C 1
ATOM 2031 O O . GLY A 1 289 ? 30.636 17.000 10.656 1.00 22.95 267 GLY A O 1
ATOM 2040 N N . GLN A 1 291 ? 33.390 14.757 11.775 1.00 25.86 269 GLN A N 1
ATOM 2041 C CA . GLN A 1 291 ? 34.328 13.887 11.074 1.00 25.77 269 GLN A CA 1
ATOM 2042 C C . GLN A 1 291 ? 34.325 12.483 11.655 1.00 24.99 269 GLN A C 1
ATOM 2043 O O . GLN A 1 291 ? 34.031 12.276 12.836 1.00 22.55 269 GLN A O 1
ATOM 2049 N N . SER A 1 292 ? 34.640 11.512 10.804 1.00 24.13 270 SER A N 1
ATOM 2050 C CA . SER A 1 292 ? 34.506 10.086 11.149 1.00 24.51 270 SER A CA 1
ATOM 2051 C C . SER A 1 292 ? 35.329 9.650 12.357 1.00 23.92 270 SER A C 1
ATOM 2052 O O . SER A 1 292 ? 34.789 9.025 13.276 1.00 25.28 270 SER A O 1
ATOM 2055 N N . ARG A 1 293 ? 36.600 10.006 12.389 1.00 23.43 271 ARG A N 1
ATOM 2056 C CA . ARG A 1 293 ? 37.436 9.590 13.520 1.00 23.62 271 ARG A CA 1
ATOM 2057 C C . ARG A 1 293 ? 36.942 10.237 14.827 1.00 23.76 271 ARG A C 1
ATOM 2058 O O . ARG A 1 293 ? 36.791 9.545 15.843 1.00 22.91 271 ARG A O 1
ATOM 2066 N N . ALA A 1 294 ? 36.644 11.540 14.798 1.00 22.71 272 ALA A N 1
ATOM 2067 C CA . ALA A 1 294 ? 36.037 12.239 15.969 1.00 22.50 272 ALA A CA 1
ATOM 2068 C C . ALA A 1 294 ? 34.766 11.531 16.475 1.00 22.39 272 ALA A C 1
ATOM 2069 O O . ALA A 1 294 ? 34.561 11.348 17.692 1.00 20.96 272 ALA A O 1
ATOM 2071 N N . ALA A 1 295 ? 33.929 11.107 15.532 1.00 21.76 273 ALA A N 1
ATOM 2072 C CA . ALA A 1 295 ? 32.673 10.422 15.840 1.00 21.42 273 ALA A CA 1
ATOM 2073 C C . ALA A 1 295 ? 32.912 9.029 16.417 1.00 21.25 273 ALA A C 1
ATOM 2074 O O . ALA A 1 295 ? 32.241 8.614 17.342 1.00 20.88 273 ALA A O 1
ATOM 2076 N N . VAL A 1 296 ? 33.874 8.301 15.873 1.00 21.13 274 VAL A N 1
ATOM 2077 C CA . VAL A 1 296 ? 34.200 6.999 16.397 1.00 20.90 274 VAL A CA 1
ATOM 2078 C C . VAL A 1 296 ? 34.767 7.146 17.807 1.00 21.21 274 VAL A C 1
ATOM 2079 O O . VAL A 1 296 ? 34.451 6.364 18.673 1.00 21.02 274 VAL A O 1
ATOM 2083 N N . ARG A 1 297 ? 35.650 8.115 18.016 1.00 21.97 275 ARG A N 1
ATOM 2084 C CA . ARG A 1 297 ? 36.183 8.384 19.358 1.00 21.98 275 ARG A CA 1
ATOM 2085 C C . ARG A 1 297 ? 35.126 8.703 20.398 1.00 21.50 275 ARG A C 1
ATOM 2086 O O . ARG A 1 297 ? 35.125 8.106 21.478 1.00 20.40 275 ARG A O 1
ATOM 2094 N N . LEU A 1 298 ? 34.252 9.658 20.093 1.00 21.17 276 LEU A N 1
ATOM 2095 C CA . LEU A 1 298 ? 33.207 10.055 21.015 1.00 21.00 276 LEU A CA 1
ATOM 2096 C C . LEU A 1 298 ? 32.297 8.874 21.374 1.00 21.05 276 LEU A C 1
ATOM 2097 O O . LEU A 1 298 ? 31.968 8.695 22.547 1.00 20.10 276 LEU A O 1
ATOM 2102 N N . SER A 1 299 ? 31.902 8.093 20.362 1.00 20.71 277 SER A N 1
ATOM 2103 C CA . SER A 1 299 ? 31.045 6.935 20.557 1.00 20.72 277 SER A CA 1
ATOM 2104 C C . SER A 1 299 ? 31.725 5.869 21.404 1.00 20.66 277 SER A C 1
ATOM 2105 O O . SER A 1 299 ? 31.078 5.244 22.269 1.00 20.07 277 SER A O 1
ATOM 2108 N N . SER A 1 300 ? 33.022 5.672 21.157 1.00 20.89 278 SER A N 1
ATOM 2109 C CA . SER A 1 300 ? 33.826 4.742 21.921 1.00 21.45 278 SER A CA 1
ATOM 2110 C C . SER A 1 300 ? 33.919 5.121 23.387 1.00 20.49 278 SER A C 1
ATOM 2111 O O . SER A 1 300 ? 33.738 4.270 24.267 1.00 19.11 278 SER A O 1
ATOM 2114 N N . VAL A 1 301 ? 34.223 6.386 23.662 1.00 20.38 279 VAL A N 1
ATOM 2115 C CA . VAL A 1 301 ? 34.329 6.832 25.031 1.00 20.06 279 VAL A CA 1
ATOM 2116 C C . VAL A 1 301 ? 32.990 6.743 25.755 1.00 20.47 279 VAL A C 1
ATOM 2117 O O . VAL A 1 301 ? 32.923 6.306 26.910 1.00 21.35 279 VAL A O 1
ATOM 2121 N N . ALA A 1 302 ? 31.928 7.147 25.083 1.00 20.33 280 ALA A N 1
ATOM 2122 C CA . ALA A 1 302 ? 30.595 7.066 25.662 1.00 20.37 280 ALA A CA 1
ATOM 2123 C C . ALA A 1 302 ? 30.258 5.630 26.048 1.00 20.30 280 ALA A C 1
ATOM 2124 O O . ALA A 1 302 ? 29.790 5.363 27.168 1.00 19.88 280 ALA A O 1
ATOM 2126 N N . ALA A 1 303 ? 30.539 4.706 25.146 1.00 20.18 281 ALA A N 1
ATOM 2127 C CA . ALA A 1 303 ? 30.297 3.275 25.402 1.00 20.36 281 ALA A CA 1
ATOM 2128 C C . ALA A 1 303 ? 31.119 2.775 26.567 1.00 19.98 281 ALA A C 1
ATOM 2129 O O . ALA A 1 303 ? 30.612 2.113 27.444 1.00 22.71 281 ALA A O 1
ATOM 2131 N N . ALA A 1 304 ? 32.394 3.152 26.603 1.00 20.84 282 ALA A N 1
ATOM 2132 C CA . ALA A 1 304 ? 33.313 2.807 27.706 1.00 20.15 282 ALA A CA 1
ATOM 2133 C C . ALA A 1 304 ? 32.766 3.276 29.057 1.00 20.20 282 ALA A C 1
ATOM 2134 O O . ALA A 1 304 ? 32.702 2.508 30.023 1.00 21.02 282 ALA A O 1
ATOM 2136 N N . LEU A 1 305 ? 32.330 4.524 29.127 1.00 19.54 283 LEU A N 1
ATOM 2137 C CA . LEU A 1 305 ? 31.764 5.050 30.343 1.00 19.51 283 LEU A CA 1
ATOM 2138 C C . LEU A 1 305 ? 30.588 4.212 30.805 1.00 20.64 283 LEU A C 1
ATOM 2139 O O . LEU A 1 305 ? 30.515 3.838 31.991 1.00 21.71 283 LEU A O 1
ATOM 2144 N N . LYS A 1 306 ? 29.702 3.873 29.878 1.00 20.28 284 LYS A N 1
ATOM 2145 C CA . LYS A 1 306 ? 28.503 3.135 30.239 1.00 20.45 284 LYS A CA 1
ATOM 2146 C C . LYS A 1 306 ? 28.857 1.770 30.829 1.00 20.32 284 LYS A C 1
ATOM 2147 O O . LYS A 1 306 ? 28.128 1.255 31.676 1.00 20.14 284 LYS A O 1
ATOM 2153 N N . CYS A 1 307 ? 29.972 1.202 30.395 1.00 20.99 285 CYS A N 1
ATOM 2154 C CA . CYS A 1 307 ? 30.398 -0.143 30.844 1.00 21.16 285 CYS A CA 1
ATOM 2155 C C . CYS A 1 307 ? 30.820 -0.229 32.296 1.00 20.92 285 CYS A C 1
ATOM 2156 O O . CYS A 1 307 ? 30.853 -1.320 32.868 1.00 21.67 285 CYS A O 1
ATOM 2159 N N . THR A 1 308 ? 31.093 0.916 32.911 1.00 20.87 286 THR A N 1
ATOM 2160 C CA . THR A 1 308 ? 31.543 0.979 34.287 1.00 21.35 286 THR A CA 1
ATOM 2161 C C . THR A 1 308 ? 30.439 1.025 35.314 1.00 21.78 286 THR A C 1
ATOM 2162 O O . THR A 1 308 ? 30.721 1.066 36.499 1.00 22.42 286 THR A O 1
ATOM 2166 N N . VAL A 1 309 ? 29.182 1.016 34.865 1.00 21.93 287 VAL A N 1
ATOM 2167 C CA . VAL A 1 309 ? 27.999 1.078 35.719 1.00 22.41 287 VAL A CA 1
ATOM 2168 C C . VAL A 1 309 ? 27.091 -0.135 35.473 1.00 22.51 287 VAL A C 1
ATOM 2169 O O . VAL A 1 309 ? 26.731 -0.428 34.338 1.00 22.65 287 VAL A O 1
ATOM 2173 N N . PHE A 1 310 ? 26.715 -0.819 36.541 1.00 22.19 288 PHE A N 1
ATOM 2174 C CA . PHE A 1 310 ? 25.679 -1.847 36.445 1.00 22.13 288 PHE A CA 1
ATOM 2175 C C . PHE A 1 310 ? 24.353 -1.254 35.996 1.00 22.09 288 PHE A C 1
ATOM 2176 O O . PHE A 1 310 ? 23.858 -0.285 36.568 1.00 22.85 288 PHE A O 1
ATOM 2184 N N . GLY A 1 311 ? 23.746 -1.875 34.987 1.00 23.09 289 GLY A N 1
ATOM 2185 C CA . GLY A 1 311 ? 22.334 -1.662 34.723 1.00 23.34 289 GLY A CA 1
ATOM 2186 C C . GLY A 1 311 ? 21.955 -1.385 33.279 1.00 23.05 289 GLY A C 1
ATOM 2187 O O . GLY A 1 311 ? 21.118 -0.544 33.034 1.00 23.43 289 GLY A O 1
ATOM 2188 N N . GLY A 1 312 ? 22.545 -2.093 32.319 1.00 23.12 290 GLY A N 1
ATOM 2189 C CA . GLY A 1 312 ? 22.134 -1.897 30.940 1.00 23.04 290 GLY A CA 1
ATOM 2190 C C . GLY A 1 312 ? 22.465 -0.522 30.404 1.00 22.22 290 GLY A C 1
ATOM 2191 O O . GLY A 1 312 ? 23.601 -0.069 30.521 1.00 21.09 290 GLY A O 1
ATOM 2192 N N . ARG A 1 313 ? 21.462 0.164 29.867 1.00 21.62 291 ARG A N 1
ATOM 2193 C CA . ARG A 1 313 ? 21.638 1.524 29.375 1.00 21.82 291 ARG A CA 1
ATOM 2194 C C . ARG A 1 313 ? 21.798 2.605 30.450 1.00 22.38 291 ARG A C 1
ATOM 2195 O O . ARG A 1 313 ? 22.165 3.747 30.116 1.00 20.48 291 ARG A O 1
ATOM 2203 N N . ILE A 1 314 ? 21.569 2.268 31.732 1.00 22.27 292 ILE A N 1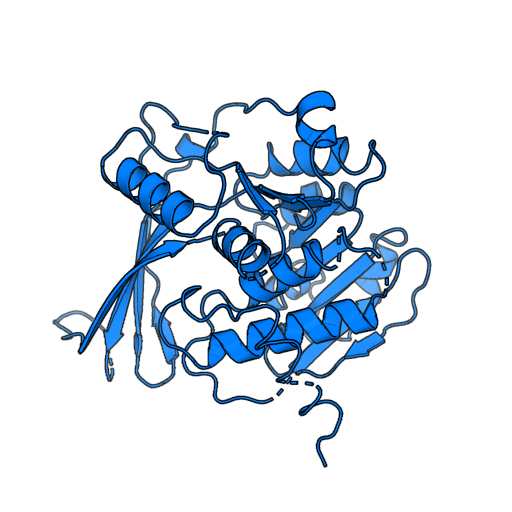
ATOM 2204 C CA . ILE A 1 314 ? 21.436 3.280 32.792 1.00 21.85 292 ILE A CA 1
ATOM 2205 C C . ILE A 1 314 ? 22.722 4.048 33.008 1.00 22.52 292 ILE A C 1
ATOM 2206 O O . ILE A 1 314 ? 22.686 5.189 33.406 1.00 23.65 292 ILE A O 1
ATOM 2211 N N . GLY A 1 315 ? 23.850 3.438 32.683 1.00 22.81 293 GLY A N 1
ATOM 2212 C CA . GLY A 1 315 ? 25.134 4.140 32.727 1.00 22.14 293 GLY A CA 1
ATOM 2213 C C . GLY A 1 315 ? 25.466 5.079 31.581 1.00 21.78 293 GLY A C 1
ATOM 2214 O O . GLY A 1 315 ? 26.597 5.577 31.528 1.00 21.45 293 GLY A O 1
ATOM 2215 N N . ALA A 1 316 ? 24.547 5.278 30.632 1.00 20.82 294 ALA A N 1
ATOM 2216 C CA . ALA A 1 316 ? 24.838 6.122 29.465 1.00 21.04 294 ALA A CA 1
ATOM 2217 C C . ALA A 1 316 ? 25.277 7.496 29.990 1.00 19.60 294 ALA A C 1
ATOM 2218 O O . ALA A 1 316 ? 24.562 8.106 30.761 1.00 19.62 294 ALA A O 1
ATOM 2220 N N . PRO A 1 317 ? 26.485 7.950 29.625 1.00 20.30 295 PRO A N 1
ATOM 2221 C CA . PRO A 1 317 ? 26.939 9.265 30.130 1.00 19.66 295 PRO A CA 1
ATOM 2222 C C . PRO A 1 317 ? 26.331 10.475 29.444 1.00 20.42 295 PRO A C 1
ATOM 2223 O O . PRO A 1 317 ? 25.791 10.381 28.342 1.00 20.52 295 PRO A O 1
ATOM 2227 N N . THR A 1 318 ? 26.459 11.608 30.114 1.00 21.49 296 THR A N 1
ATOM 2228 C CA . THR A 1 318 ? 26.176 12.894 29.542 1.00 21.73 296 THR A CA 1
ATOM 2229 C C . THR A 1 318 ? 27.211 13.241 28.490 1.00 21.50 296 THR A C 1
ATOM 2230 O O . THR A 1 318 ? 28.285 12.621 28.428 1.00 22.17 296 THR A O 1
ATOM 2234 N N . ARG A 1 319 ? 26.872 14.233 27.655 1.00 20.81 297 ARG A N 1
ATOM 2235 C CA . ARG A 1 319 ? 27.770 14.695 26.631 1.00 20.57 297 ARG A CA 1
ATOM 2236 C C . ARG A 1 319 ? 29.048 15.265 27.283 1.00 20.24 297 ARG A C 1
ATOM 2237 O O . ARG A 1 319 ? 30.171 14.977 26.852 1.00 20.71 297 ARG A O 1
ATOM 2245 N N A GLU A 1 320 ? 28.826 16.046 28.335 0.60 20.75 298 GLU A N 1
ATOM 2246 N N B GLU A 1 320 ? 28.884 16.060 28.332 0.40 20.35 298 GLU A N 1
ATOM 2247 C CA A GLU A 1 320 ? 29.874 16.672 29.129 0.60 20.60 298 GLU A CA 1
ATOM 2248 C CA B GLU A 1 320 ? 30.047 16.645 28.980 0.40 20.32 298 GLU A CA 1
ATOM 2249 C C A GLU A 1 320 ? 30.847 15.637 29.727 0.60 20.17 298 GLU A C 1
ATOM 2250 C C B GLU A 1 320 ? 30.906 15.625 29.750 0.40 20.15 298 GLU A C 1
ATOM 2251 O O A GLU A 1 320 ? 32.064 15.761 29.599 0.60 20.24 298 GLU A O 1
ATOM 2252 O O B GLU A 1 320 ? 32.132 15.756 29.772 0.40 20.26 298 GLU A O 1
ATOM 2263 N N . GLU A 1 321 ? 30.296 14.600 30.344 1.00 20.85 299 GLU A N 1
ATOM 2264 C CA . GLU A 1 321 ? 31.101 13.508 30.933 1.00 20.83 299 GLU A CA 1
ATOM 2265 C C . GLU A 1 321 ? 31.958 12.831 29.885 1.00 20.42 299 GLU A C 1
ATOM 2266 O O . GLU A 1 321 ? 33.142 12.565 30.132 1.00 19.97 299 GLU A O 1
ATOM 2272 N N . THR A 1 322 ? 31.365 12.568 28.714 1.00 20.26 300 THR A N 1
ATOM 2273 C CA . THR A 1 322 ? 32.085 11.969 27.579 1.00 19.95 300 THR A CA 1
ATOM 2274 C C . THR A 1 322 ? 33.192 12.897 27.040 1.00 20.36 300 THR A C 1
ATOM 2275 O O . THR A 1 322 ? 34.345 12.461 26.836 1.00 20.07 300 THR A O 1
ATOM 2279 N N . GLU A 1 323 ? 32.873 14.183 26.862 1.00 20.05 301 GLU A N 1
ATOM 2280 C CA . GLU A 1 323 ? 33.856 15.133 26.343 1.00 19.81 301 GLU A CA 1
ATOM 2281 C C . GLU A 1 323 ? 35.061 15.245 27.275 1.00 19.87 301 GLU A C 1
ATOM 2282 O O . GLU A 1 323 ? 36.209 15.290 26.816 1.00 20.12 301 GLU A O 1
ATOM 2288 N N . GLU A 1 324 ? 34.815 15.313 28.580 1.00 18.49 302 GLU A N 1
ATOM 2289 C CA . GLU A 1 324 ? 35.904 15.446 29.530 1.00 18.49 302 GLU A CA 1
ATOM 2290 C C . GLU A 1 324 ? 36.722 14.162 29.601 1.00 17.83 302 GLU A C 1
ATOM 2291 O O . GLU A 1 324 ? 37.925 14.213 29.616 1.00 16.49 302 GLU A O 1
ATOM 2297 N N . ALA A 1 325 ? 36.052 13.011 29.669 1.00 17.77 303 ALA A N 1
ATOM 2298 C CA . ALA A 1 325 ? 36.753 11.738 29.659 1.00 18.18 303 ALA A CA 1
ATOM 2299 C C . ALA A 1 325 ? 37.658 11.615 28.436 1.00 18.95 303 ALA A C 1
ATOM 2300 O O . ALA A 1 325 ? 38.847 11.229 28.523 1.00 18.64 303 ALA A O 1
ATOM 2310 N N . ARG A 1 327 ? 38.891 13.990 26.470 1.00 20.37 305 ARG A N 1
ATOM 2311 C CA . ARG A 1 327 ? 40.000 14.922 26.584 1.00 21.64 305 ARG A CA 1
ATOM 2312 C C . ARG A 1 327 ? 41.160 14.348 27.386 1.00 20.36 305 ARG A C 1
ATOM 2313 O O . ARG A 1 327 ? 42.304 14.416 26.967 1.00 20.48 305 ARG A O 1
ATOM 2321 N N . GLN A 1 328 ? 40.853 13.807 28.565 1.00 20.70 306 GLN A N 1
ATOM 2322 C CA . GLN A 1 328 ? 41.866 13.207 29.428 1.00 21.00 306 GLN A CA 1
ATOM 2323 C C . GLN A 1 328 ? 42.511 11.972 28.782 1.00 21.42 306 GLN A C 1
ATOM 2324 O O . GLN A 1 328 ? 43.721 11.798 28.849 1.00 21.96 306 GLN A O 1
ATOM 2330 N N . TRP A 1 329 ? 41.698 11.155 28.135 1.00 22.96 307 TRP A N 1
ATOM 2331 C CA . TRP A 1 329 ? 42.157 9.935 27.450 1.00 23.84 307 TRP A CA 1
ATOM 2332 C C . TRP A 1 329 ? 43.074 10.240 26.290 1.00 25.78 307 TRP A C 1
ATOM 2333 O O . TRP A 1 329 ? 44.147 9.648 26.182 1.00 25.36 307 TRP A O 1
ATOM 2344 N N . LEU A 1 330 ? 42.696 11.221 25.483 1.00 28.02 308 LEU A N 1
ATOM 2345 C CA . LEU A 1 330 ? 43.528 11.670 24.381 1.00 31.27 308 LEU A CA 1
ATOM 2346 C C . LEU A 1 330 ? 44.842 12.271 24.850 1.00 33.13 308 LEU A C 1
ATOM 2347 O O . LEU A 1 330 ? 45.750 12.411 24.052 1.00 33.45 308 LEU A O 1
ATOM 2352 N N . GLU A 1 331 ? 44.951 12.623 26.135 1.00 35.79 309 GLU A N 1
ATOM 2353 C CA . GLU A 1 331 ? 46.238 13.037 26.727 1.00 37.91 309 GLU A CA 1
ATOM 2354 C C . GLU A 1 331 ? 46.907 11.991 27.616 1.00 39.07 309 GLU A C 1
ATOM 2355 O O . GLU A 1 331 ? 47.819 12.326 28.353 1.00 39.86 309 GLU A O 1
ATOM 2361 N N . ARG A 1 332 ? 46.475 10.735 27.557 1.00 41.06 310 ARG A N 1
ATOM 2362 C CA . ARG A 1 332 ? 47.056 9.662 28.387 1.00 42.67 310 ARG A CA 1
ATOM 2363 C C . ARG A 1 332 ? 48.519 9.419 28.040 1.00 44.08 310 ARG A C 1
ATOM 2364 O O . ARG A 1 332 ? 48.961 9.760 26.933 1.00 44.21 310 ARG A O 1
ATOM 2372 N N . GLU A 1 333 ? 49.252 8.804 28.967 1.00 45.10 311 GLU A N 1
ATOM 2373 C CA . GLU A 1 333 ? 50.629 8.383 28.693 1.00 46.42 311 GLU A CA 1
ATOM 2374 C C . GLU A 1 333 ? 50.983 7.059 29.385 1.00 46.98 311 GLU A C 1
ATOM 2375 O O . GLU A 1 333 ? 50.518 5.986 28.974 1.00 48.03 311 GLU A O 1
#

Sequence (297 aa):
GGKHVLCVGAAVLDTLFRVADPKGEGKVLPYEVLQIAEGASSAAYAVHRGGRASLWGAVGDDDETGTRILRDLSESGIDTSGTVAPGARSALSTIIIDNRGERLIIVPFYDHRLHEKKRACTPEDIALFDAVLVDVRWPEELALDVLTVARRALGKPAILDGDVAPVEETLEGLAPAATHIVFSEPAATRLLTGLETVKDLPVLHARYPQTFIAVTAGPAGCWWTEADDDPTVHFQTTTQVEAVDTLAAGDIFHGTFALAAEGQSRAAVRLSSVAAALKCTVFGGRIGAPTREEETEEARQWLERE

Secondary structure (DSSP, 8-state):
---EEEEES--EEEEEEE-----SSS----SEEEEEEE--HHHHHHHH---EEEEE--EESSHHHHHHHHHHHHTTEE----EETTPPPEEEEEEE-TTS-EEEEEE--GGGGSS-----HHHHTT-SEEEE-SSSHHHHHHHHHHHHHTT--EEEEE-S--HHHHHHHGGG-SEEEEEHHHHHHHH--SSTT--HHHHHHSTTSEEEEE-GGG-EEEE-TT---EEEE------S--TTHHHHHHHHHHH-----HHHHHHHHHHHHHHHHTSSSGGGGPPPHHHHHH--TGGG--

Radius of gyration: 18.38 Å; Cα contacts (8 Å, |Δi|>4): 720; chains: 1; bounding box: 54×48×48 Å

CATH classification: 3.40.1190.20

Solvent-accessible surface area: 13496 Å² total